Protein AF-A0A662YK74-F1 (afdb_monomer_lite)

Sequence (312 aa):
MMQRRPTTRLRNLDAFRSTRLVMWRRRYFEGIIRWETALRMLFVDFPKLLFKRFESTRTIVSFFFVYVMLQALAILWGFLFNVGAVLGENMSTIITMPFPQALCVLLVYGSVMGIVLSFGRATWILTWQSLQNFPLIRRMIAVECRPQAVILTVAMPMLVILPSLIVVPSHCSDAILEESSSLVKVMCEESYLKLLTDKHPVFQRALRLSTAIAICQFIQLCLEILPRWRSALAGLSTTSTFLLGGWLLGLNFVGGVWTVEWVARHFGLKITPLSDLTNYQWEIFGMTLLMVWILWFLTVTCHTFANVSECD

Foldseek 3Di:
DDDPDPPPVVVVVVVVVVVVLVVVLVVLVVVLLVVLVVCCCVLPVVVVVVCVVDVVVLVVVLVVLLVLLVLLLVLLVVLLVVQVVLCVVLVVVLVPDDPVLSVLQVVLSVVVNVLSVLQSVLSVQLSVQVSVPRPPLVVVCVVVVANLVNLCSNLVSLLVVLVLLQPLQVCLPPVNLVVDDPSSVSNCPSHCSVCSYPVPVVSSVSNLSSSVSSLSSSVSSLSSSDDRVCLLCVPDDPVVCCVLSVLVVVLVVLVVVLVVVVVCVVVVHDDDPCVPDDPSRSSNSVSVSSSSVSVSSSSSSVSSRVSSNGDD

Structure (mmCIF, N/CA/C/O backbone):
data_AF-A0A662YK74-F1
#
_entry.id   AF-A0A662YK74-F1
#
loop_
_atom_site.group_PDB
_atom_site.id
_atom_site.type_symbol
_atom_site.label_atom_id
_atom_site.label_alt_id
_atom_site.label_comp_id
_atom_site.label_asym_id
_atom_site.label_entity_id
_atom_site.label_seq_id
_atom_site.pdbx_PDB_ins_code
_atom_site.Cartn_x
_atom_site.Cartn_y
_atom_site.Cartn_z
_atom_site.occupancy
_atom_site.B_iso_or_equiv
_atom_site.auth_seq_id
_atom_site.auth_comp_id
_atom_site.auth_asym_id
_atom_site.auth_atom_id
_atom_site.pdbx_PDB_model_num
ATOM 1 N N . MET A 1 1 ? -53.079 36.118 16.191 1.00 39.75 1 MET A N 1
ATOM 2 C CA . MET A 1 1 ? -52.049 35.114 15.839 1.00 39.75 1 MET A CA 1
ATOM 3 C C . MET A 1 1 ? -52.337 33.820 16.594 1.00 39.75 1 MET A C 1
ATOM 5 O O . MET A 1 1 ? -52.017 33.726 17.769 1.00 39.75 1 MET A O 1
ATOM 9 N N . MET A 1 2 ? -53.002 32.847 15.966 1.00 40.00 2 MET A N 1
ATOM 10 C CA . MET A 1 2 ? -53.189 31.516 16.559 1.00 40.00 2 MET A CA 1
ATOM 11 C C . MET A 1 2 ? -52.008 30.626 16.162 1.00 40.00 2 MET A C 1
ATOM 13 O O . MET A 1 2 ? -51.910 30.190 15.016 1.00 40.00 2 MET A O 1
ATOM 17 N N . GLN A 1 3 ? -51.110 30.357 17.111 1.00 49.44 3 GLN A N 1
ATOM 18 C CA . GLN A 1 3 ? -50.129 29.278 16.997 1.00 49.44 3 GLN A CA 1
ATOM 19 C C . GLN A 1 3 ? -50.887 27.945 16.918 1.00 49.44 3 GLN A C 1
ATOM 21 O O . GLN A 1 3 ? -51.458 27.477 17.905 1.00 49.44 3 GLN A O 1
ATOM 26 N N . ARG A 1 4 ? -50.909 27.334 15.727 1.00 49.56 4 ARG A N 1
ATOM 27 C CA . ARG A 1 4 ? -51.376 25.955 15.538 1.00 49.56 4 ARG A CA 1
ATOM 28 C C . ARG A 1 4 ? -50.536 25.036 16.426 1.00 49.56 4 ARG A C 1
ATOM 30 O O . ARG A 1 4 ? -49.357 24.823 16.156 1.00 49.56 4 ARG A O 1
ATOM 37 N N . ARG A 1 5 ? -51.146 24.488 17.481 1.00 55.00 5 ARG A N 1
ATOM 38 C CA . ARG A 1 5 ? -50.546 23.410 18.278 1.00 55.00 5 ARG A CA 1
ATOM 39 C C . ARG A 1 5 ? -50.285 22.216 17.350 1.00 55.00 5 ARG A C 1
ATOM 41 O O . ARG A 1 5 ? -51.225 21.788 16.675 1.00 55.00 5 ARG A O 1
ATOM 48 N N . PRO A 1 6 ? -49.059 21.666 17.299 1.00 53.44 6 PRO A N 1
ATOM 49 C CA . PRO A 1 6 ? -48.806 20.452 16.539 1.00 53.44 6 PRO A CA 1
ATOM 50 C C . PRO A 1 6 ? -49.679 19.335 17.114 1.00 53.44 6 PRO A C 1
ATOM 52 O O . PRO A 1 6 ? -49.689 19.085 18.321 1.00 53.44 6 PRO A O 1
ATOM 55 N N . THR A 1 7 ? -50.466 18.705 16.246 1.00 55.69 7 THR A N 1
ATOM 56 C CA . THR A 1 7 ? -51.371 17.616 16.609 1.00 55.69 7 THR A CA 1
ATOM 57 C C . THR A 1 7 ? -50.569 16.475 17.238 1.00 55.69 7 THR A C 1
ATOM 59 O O . THR A 1 7 ? -49.523 16.069 16.733 1.00 55.69 7 THR A O 1
ATOM 62 N N . THR A 1 8 ? -51.059 15.934 18.353 1.00 58.16 8 THR A N 1
ATOM 63 C CA . THR A 1 8 ? -50.460 14.844 19.155 1.00 58.16 8 THR A CA 1
ATOM 64 C C . THR A 1 8 ? -49.997 13.640 18.323 1.00 58.16 8 THR A C 1
ATOM 66 O O . THR A 1 8 ? -49.044 12.957 18.691 1.00 58.16 8 THR A O 1
ATOM 69 N N . ARG A 1 9 ? -50.614 13.418 17.156 1.00 57.44 9 ARG A N 1
ATOM 70 C CA . ARG A 1 9 ? -50.226 12.399 16.171 1.00 57.44 9 ARG A CA 1
ATOM 71 C C . ARG A 1 9 ? -48.839 12.623 15.555 1.00 57.44 9 ARG A C 1
ATOM 73 O O . ARG A 1 9 ? -48.085 11.663 15.442 1.00 57.44 9 ARG A O 1
ATOM 80 N N . LEU A 1 10 ? -48.490 13.862 15.195 1.00 57.94 10 LEU A N 1
ATOM 81 C CA . LEU A 1 10 ? -47.165 14.207 14.657 1.00 57.94 10 LEU A CA 1
ATOM 82 C C . LEU A 1 10 ? -46.079 13.993 15.718 1.00 57.94 10 LEU A C 1
ATOM 84 O O . LEU A 1 10 ? -45.073 13.343 15.455 1.00 57.94 10 LEU A O 1
ATOM 88 N N . ARG A 1 11 ? -46.351 14.411 16.960 1.00 58.12 11 ARG A N 1
ATOM 89 C CA . ARG A 1 11 ? -45.427 14.247 18.092 1.00 58.12 11 ARG A CA 1
ATOM 90 C C . ARG A 1 11 ? -45.154 12.774 18.434 1.00 58.12 11 ARG A C 1
ATOM 92 O O . ARG A 1 11 ? -44.021 12.420 18.745 1.00 58.12 11 ARG A O 1
ATOM 99 N N . ASN A 1 12 ? -46.165 11.908 18.328 1.00 60.56 12 ASN A N 1
ATOM 100 C CA . ASN A 1 12 ? -46.009 10.466 18.544 1.00 60.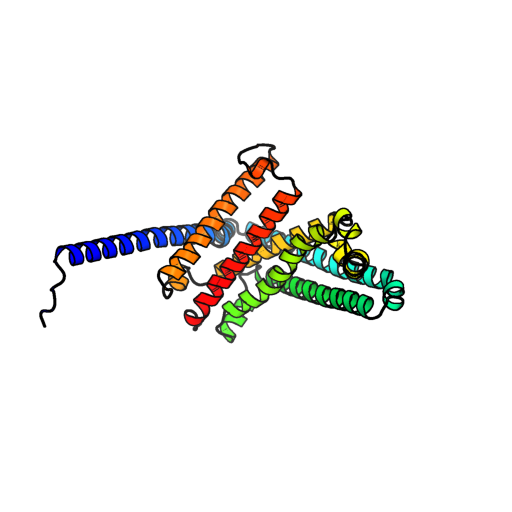56 12 ASN A CA 1
ATOM 101 C C . ASN A 1 12 ? -45.255 9.774 17.400 1.00 60.56 12 ASN A C 1
ATOM 103 O O . ASN A 1 12 ? -44.487 8.852 17.661 1.00 60.56 12 ASN A O 1
ATOM 107 N N . LEU A 1 13 ? -45.435 10.219 16.152 1.00 60.50 13 LEU A N 1
ATOM 108 C CA . LEU A 1 13 ? -44.673 9.717 15.003 1.00 60.50 13 LEU A CA 1
ATOM 109 C C . LEU A 1 13 ? -43.194 10.103 15.093 1.00 60.50 13 LEU A C 1
ATOM 111 O O . LEU A 1 13 ? -42.339 9.256 14.840 1.00 60.50 13 LEU A O 1
ATOM 115 N N . ASP A 1 14 ? -42.888 11.330 15.515 1.00 62.41 14 ASP A N 1
ATOM 116 C CA . ASP A 1 14 ? -41.509 11.780 15.727 1.00 62.41 14 ASP A CA 1
ATOM 117 C C . ASP A 1 14 ? -40.845 11.048 16.902 1.00 62.41 14 ASP A C 1
ATOM 119 O O . ASP A 1 14 ? -39.689 10.635 16.794 1.00 62.41 14 ASP A O 1
ATOM 123 N N . ALA A 1 15 ? -41.588 10.791 17.985 1.00 61.25 15 ALA A N 1
ATOM 124 C CA . ALA A 1 15 ? -41.121 9.986 19.114 1.00 61.25 15 ALA A CA 1
ATOM 125 C C . ALA A 1 15 ? -40.886 8.510 18.739 1.00 61.25 15 ALA A C 1
ATOM 127 O O . ALA A 1 15 ? -39.901 7.913 19.171 1.00 61.25 15 ALA A O 1
ATOM 128 N N . PHE A 1 16 ? -41.744 7.919 17.899 1.00 61.44 16 PHE A N 1
ATOM 129 C CA . PHE A 1 16 ? -41.550 6.562 17.368 1.00 61.44 16 PHE A CA 1
ATOM 130 C C . PHE A 1 16 ? -40.376 6.484 16.388 1.00 61.44 16 PHE A C 1
ATOM 132 O O . PHE A 1 16 ? -39.614 5.512 16.383 1.00 61.44 16 PHE A O 1
ATOM 139 N N . ARG A 1 17 ? -40.223 7.502 15.535 1.00 59.81 17 ARG A N 1
ATOM 140 C CA . ARG A 1 17 ? -39.122 7.597 14.574 1.00 59.81 17 ARG A CA 1
ATOM 141 C C . ARG A 1 17 ? -37.794 7.764 15.310 1.00 59.81 17 ARG A C 1
ATOM 143 O O . ARG A 1 17 ? -36.837 7.079 14.957 1.00 59.81 17 ARG A O 1
ATOM 150 N N . SER A 1 18 ? -37.751 8.575 16.369 1.00 61.78 18 SER A N 1
ATOM 151 C CA . SER A 1 18 ? -36.561 8.740 17.206 1.00 61.78 18 SER A CA 1
ATOM 152 C C . SER A 1 18 ? -36.210 7.459 17.971 1.00 61.78 18 SER A C 1
ATOM 154 O O . SER A 1 18 ? -35.051 7.050 17.943 1.00 61.78 18 SER A O 1
ATOM 156 N N . THR A 1 19 ? -37.181 6.733 18.543 1.00 69.06 19 THR A N 1
ATOM 157 C CA . THR A 1 19 ? -36.907 5.431 19.192 1.00 69.06 19 THR A CA 1
ATOM 158 C C . THR A 1 19 ? -36.449 4.360 18.203 1.00 69.06 19 THR A C 1
ATOM 160 O O . THR A 1 19 ? -35.503 3.625 18.499 1.00 69.06 19 THR A O 1
ATOM 163 N N . ARG A 1 20 ? -37.054 4.272 17.008 1.00 66.12 20 ARG A N 1
ATOM 164 C CA . ARG A 1 20 ? -36.584 3.354 15.954 1.00 66.12 20 ARG A CA 1
ATOM 165 C C . ARG A 1 20 ? -35.173 3.692 15.489 1.00 66.12 20 ARG A C 1
ATOM 167 O O . ARG A 1 20 ? -34.372 2.772 15.351 1.00 66.12 20 ARG A O 1
ATOM 174 N N . LEU A 1 21 ? -34.860 4.973 15.288 1.00 66.56 21 LEU A N 1
ATOM 175 C CA . LEU A 1 21 ? -33.519 5.431 14.911 1.00 66.56 21 LEU A CA 1
ATOM 176 C C . LEU A 1 21 ? -32.483 5.093 15.986 1.00 66.56 21 LEU A C 1
ATOM 178 O O . LEU A 1 21 ? -31.408 4.597 15.658 1.00 66.56 21 LEU A O 1
ATOM 182 N N . VAL A 1 22 ? -32.813 5.291 17.263 1.00 70.31 22 VAL A N 1
ATOM 183 C CA . VAL A 1 22 ? -31.929 4.951 18.389 1.00 70.31 22 VAL A CA 1
ATOM 184 C C . VAL A 1 22 ? -31.683 3.441 18.468 1.00 70.31 22 VAL A C 1
ATOM 186 O O . VAL A 1 22 ? -30.535 3.017 18.608 1.00 70.31 22 VAL A O 1
ATOM 189 N N . MET A 1 23 ? -32.722 2.613 18.311 1.00 70.81 23 MET A N 1
ATOM 190 C CA . MET A 1 23 ? -32.572 1.151 18.287 1.00 70.81 23 MET A CA 1
ATOM 191 C C . MET A 1 23 ? -31.763 0.658 17.082 1.00 70.81 23 MET A C 1
ATOM 193 O O . MET A 1 23 ? -30.907 -0.213 17.237 1.00 70.81 23 MET A O 1
ATOM 197 N N . TRP A 1 24 ? -32.001 1.217 15.892 1.00 69.62 24 TRP A N 1
ATOM 198 C CA . TRP A 1 24 ? -31.238 0.882 14.687 1.00 69.62 24 TRP A CA 1
ATOM 199 C C . TRP A 1 24 ? -29.772 1.276 14.815 1.00 69.62 24 TRP A C 1
ATOM 201 O O . TRP A 1 24 ? -28.896 0.458 14.544 1.00 69.62 24 TRP A O 1
ATOM 211 N N . ARG A 1 25 ? -29.506 2.493 15.304 1.00 68.94 25 ARG A N 1
ATOM 212 C CA . ARG A 1 25 ? -28.152 2.964 15.606 1.00 68.94 25 ARG A CA 1
ATOM 213 C C . ARG A 1 25 ? -27.454 2.002 16.562 1.00 68.94 25 ARG A C 1
ATOM 215 O O . ARG A 1 25 ? -26.324 1.611 16.300 1.00 68.94 25 ARG A O 1
ATOM 222 N N . ARG A 1 26 ? -28.135 1.563 17.623 1.00 73.06 26 ARG A N 1
ATOM 223 C CA . ARG A 1 26 ? -27.575 0.611 18.588 1.00 73.06 26 ARG A CA 1
ATOM 224 C C . ARG A 1 26 ? -27.219 -0.736 17.952 1.00 73.06 26 ARG A C 1
ATOM 226 O O . ARG A 1 26 ? -26.091 -1.181 18.120 1.00 73.06 26 ARG A O 1
ATOM 233 N N . ARG A 1 27 ? -28.127 -1.352 17.183 1.00 74.94 27 ARG A N 1
ATOM 234 C CA . ARG A 1 27 ? -27.859 -2.638 16.499 1.00 74.94 27 ARG A CA 1
ATOM 235 C C . ARG A 1 27 ? -26.711 -2.536 15.497 1.00 74.94 27 ARG A C 1
ATOM 237 O O . ARG A 1 27 ? -25.882 -3.435 15.412 1.00 74.94 27 ARG A O 1
ATOM 244 N N . TYR A 1 28 ? -26.663 -1.435 14.756 1.00 71.56 28 TYR A N 1
ATOM 245 C CA . TYR A 1 28 ? -25.611 -1.170 13.784 1.00 71.56 28 TYR A CA 1
ATOM 246 C C . TYR A 1 28 ? -24.236 -1.029 14.449 1.00 71.56 28 TYR A C 1
ATOM 248 O O . TYR A 1 28 ? -23.278 -1.688 14.049 1.00 71.56 28 TYR A O 1
ATOM 256 N N . PHE A 1 29 ? -24.158 -0.242 15.525 1.00 72.50 29 PHE A N 1
ATOM 257 C CA . PHE A 1 29 ? -22.948 -0.124 16.337 1.00 72.50 29 PHE A CA 1
ATOM 258 C C . PHE A 1 29 ? -22.543 -1.454 16.981 1.00 72.50 29 PHE A C 1
ATOM 260 O O . PHE A 1 29 ? -21.361 -1.779 16.998 1.00 72.50 29 PHE A O 1
ATOM 267 N N . GLU A 1 30 ? -23.493 -2.246 17.481 1.00 74.75 30 GLU A N 1
ATOM 268 C CA . GLU A 1 30 ? -23.209 -3.583 18.019 1.00 74.75 30 GLU A CA 1
ATOM 269 C C . GLU A 1 30 ? -22.608 -4.512 16.952 1.00 74.75 30 GLU A C 1
ATOM 271 O O . GLU A 1 30 ? -21.677 -5.256 17.255 1.00 74.75 30 GLU A O 1
ATOM 276 N N . GLY A 1 31 ? -23.074 -4.434 15.701 1.00 75.69 31 GLY A N 1
ATOM 277 C CA . GLY A 1 31 ? -22.485 -5.158 14.570 1.00 75.69 31 GLY A CA 1
ATOM 278 C C . GLY A 1 31 ? -21.035 -4.750 14.296 1.00 75.69 31 GLY A C 1
ATOM 279 O O . GLY A 1 31 ? -20.158 -5.610 14.224 1.00 75.69 31 GLY A O 1
ATOM 280 N N . ILE A 1 32 ? -20.766 -3.442 14.229 1.00 74.69 32 ILE A N 1
ATOM 281 C CA . ILE A 1 32 ? -19.412 -2.894 14.030 1.00 74.69 32 ILE A CA 1
ATOM 282 C C . ILE A 1 32 ? -18.471 -3.313 15.166 1.00 74.69 32 ILE A C 1
ATOM 284 O O . ILE A 1 32 ? -17.345 -3.722 14.906 1.00 74.69 32 ILE A O 1
ATOM 288 N N . ILE A 1 33 ? -18.933 -3.268 16.419 1.00 75.81 33 ILE A N 1
ATOM 289 C CA . ILE A 1 33 ? -18.131 -3.652 17.591 1.00 75.81 33 ILE A CA 1
ATOM 290 C C . ILE A 1 33 ? -17.824 -5.155 17.585 1.00 75.81 33 ILE A C 1
ATOM 292 O O . ILE A 1 33 ? -16.701 -5.561 17.890 1.00 75.81 33 ILE A O 1
ATOM 296 N N . ARG A 1 34 ? -18.794 -6.006 17.225 1.00 78.62 34 ARG A N 1
ATOM 297 C CA . ARG A 1 34 ? -18.550 -7.451 17.075 1.00 78.62 34 ARG A CA 1
ATOM 298 C C . ARG A 1 34 ? -17.523 -7.726 15.985 1.00 78.62 34 ARG A C 1
ATOM 300 O O . ARG A 1 34 ? -16.663 -8.581 16.169 1.00 78.62 34 ARG A O 1
ATOM 307 N N . TRP A 1 35 ? -17.589 -6.977 14.890 1.00 74.44 35 TRP A N 1
ATOM 308 C CA . TRP A 1 35 ? -16.636 -7.103 13.798 1.00 74.44 35 TRP A CA 1
ATOM 309 C C . TRP A 1 35 ? -15.231 -6.636 14.183 1.00 74.44 35 TRP A C 1
ATOM 311 O O . TRP A 1 35 ? -14.258 -7.340 13.930 1.00 74.44 35 TRP A O 1
ATOM 321 N N . GLU A 1 36 ? -15.122 -5.503 14.880 1.00 75.56 36 GLU A N 1
ATOM 322 C CA . GLU A 1 36 ? -13.866 -5.050 15.479 1.00 75.56 36 GLU A CA 1
ATOM 323 C C . GLU A 1 36 ? -13.256 -6.137 16.365 1.00 75.56 36 GLU A C 1
ATOM 325 O O . GLU A 1 36 ? -12.062 -6.418 16.294 1.00 75.56 36 GLU A O 1
ATOM 330 N N . THR A 1 37 ? -14.093 -6.768 17.189 1.00 76.12 37 THR A N 1
ATOM 331 C CA . THR A 1 37 ? -13.672 -7.836 18.096 1.00 76.12 37 THR A CA 1
ATOM 332 C C . THR A 1 37 ? -13.177 -9.049 17.313 1.00 76.12 37 THR A C 1
ATOM 334 O O . THR A 1 37 ? -12.149 -9.607 17.671 1.00 76.12 37 THR A O 1
ATOM 337 N N . ALA A 1 38 ? -13.850 -9.430 16.223 1.00 78.12 38 ALA A N 1
ATOM 338 C CA . ALA A 1 38 ? -13.405 -10.515 15.351 1.00 78.12 38 ALA A CA 1
ATOM 339 C C . ALA A 1 38 ? -12.051 -10.204 14.688 1.00 78.12 38 ALA A C 1
ATOM 341 O O . ALA A 1 38 ? -11.157 -11.048 14.701 1.00 78.12 38 ALA A O 1
ATOM 342 N N . LEU A 1 39 ? -11.866 -8.981 14.178 1.00 72.56 39 LEU A N 1
ATOM 343 C CA . LEU A 1 39 ? -10.602 -8.543 13.580 1.00 72.56 39 LEU A CA 1
ATOM 344 C C . LEU A 1 39 ? -9.469 -8.481 14.610 1.00 72.56 39 LEU A C 1
ATOM 346 O O . LEU A 1 39 ? -8.393 -9.014 14.359 1.00 72.56 39 LEU A O 1
ATOM 350 N N . ARG A 1 40 ? -9.702 -7.888 15.787 1.00 71.88 40 ARG A N 1
ATOM 351 C CA . ARG A 1 40 ? -8.713 -7.864 16.878 1.00 71.88 40 ARG A CA 1
ATOM 352 C C . ARG A 1 40 ? -8.405 -9.278 17.372 1.00 71.88 40 ARG A C 1
ATOM 354 O O . ARG A 1 40 ? -7.241 -9.593 17.588 1.00 71.88 40 ARG A O 1
ATOM 361 N N . MET A 1 41 ? -9.400 -10.160 17.454 1.00 73.94 41 MET A N 1
ATOM 362 C CA . MET A 1 41 ? -9.152 -11.559 17.790 1.00 73.94 41 MET A CA 1
ATOM 363 C C . MET A 1 41 ? -8.281 -12.251 16.745 1.00 73.94 41 MET A C 1
ATOM 365 O O . MET A 1 41 ? -7.335 -12.926 17.124 1.00 73.94 41 MET A O 1
ATOM 369 N N . LEU A 1 42 ? -8.536 -12.059 15.451 1.00 70.12 42 LEU A N 1
ATOM 370 C CA . LEU A 1 42 ? -7.774 -12.720 14.390 1.00 70.12 42 LEU A CA 1
ATOM 371 C C . LEU A 1 42 ? -6.348 -12.164 14.246 1.00 70.12 42 LEU A C 1
ATOM 373 O O . LEU A 1 42 ? -5.396 -12.934 14.149 1.00 70.12 42 LEU A O 1
ATOM 377 N N . PHE A 1 43 ? -6.195 -10.839 14.260 1.00 64.88 43 PHE A N 1
ATOM 378 C CA . PHE A 1 43 ? -4.919 -10.173 13.981 1.00 64.88 43 PHE A CA 1
ATOM 379 C C . PHE A 1 43 ? -4.068 -9.887 15.223 1.00 64.88 43 PHE A C 1
ATOM 381 O O . PHE A 1 43 ? -2.856 -9.741 15.097 1.00 64.88 43 PHE A O 1
ATOM 388 N N . VAL A 1 44 ? -4.665 -9.789 16.415 1.00 65.62 44 VAL A N 1
ATOM 389 C CA . VAL A 1 44 ? -3.965 -9.348 17.636 1.00 65.62 44 VAL A CA 1
ATOM 390 C C . VAL A 1 44 ? -3.978 -10.426 18.717 1.00 65.62 44 VAL A C 1
ATOM 392 O O . VAL A 1 44 ? -2.916 -10.781 19.232 1.00 65.62 44 VAL A O 1
ATOM 395 N N . ASP A 1 45 ? -5.144 -10.966 19.072 1.00 66.56 45 ASP A N 1
ATOM 396 C CA . ASP A 1 45 ? -5.249 -11.863 20.230 1.00 66.56 45 ASP A CA 1
ATOM 397 C C . ASP A 1 45 ? -4.918 -13.321 19.895 1.00 66.56 45 ASP A C 1
ATOM 399 O O . ASP A 1 45 ? -4.274 -13.991 20.700 1.00 66.56 45 ASP A O 1
ATOM 403 N N . PHE A 1 46 ? -5.270 -13.814 18.706 1.00 66.81 46 PHE A N 1
ATOM 404 C CA . PHE A 1 46 ? -4.945 -15.169 18.258 1.00 66.81 46 PHE A CA 1
ATOM 405 C C . PHE A 1 46 ? -3.428 -15.407 18.195 1.00 66.81 46 PHE A C 1
ATOM 407 O O . PHE A 1 46 ? -2.978 -16.385 18.798 1.00 66.81 46 PHE A O 1
ATOM 414 N N . PRO A 1 47 ? -2.605 -14.506 17.612 1.00 63.38 47 PRO A N 1
ATOM 415 C CA . PRO A 1 47 ? -1.151 -14.619 17.704 1.00 63.38 47 PRO A CA 1
ATOM 416 C C . PRO A 1 47 ? -0.654 -14.668 19.155 1.00 63.38 47 PRO A C 1
ATOM 418 O O . PRO A 1 47 ? 0.128 -15.547 19.511 1.00 63.38 47 PRO A O 1
ATOM 421 N N . LYS A 1 48 ? -1.162 -13.791 20.036 1.00 65.19 48 LYS A N 1
ATOM 422 C CA . LYS A 1 48 ? -0.782 -13.769 21.463 1.00 65.19 48 LYS A CA 1
ATOM 423 C C . LYS A 1 48 ? -1.132 -15.074 22.182 1.00 65.19 48 LYS A C 1
ATOM 425 O O . LYS A 1 48 ? -0.350 -15.550 23.004 1.00 65.19 48 LYS A O 1
ATOM 430 N N . LEU A 1 49 ? -2.293 -15.652 21.885 1.00 62.78 49 LEU A N 1
ATOM 431 C CA . LEU A 1 49 ? -2.784 -16.879 22.510 1.00 62.78 49 LEU A CA 1
ATOM 432 C C . LEU A 1 49 ? -2.000 -18.106 22.021 1.00 62.78 49 LEU A C 1
ATOM 434 O O . LEU A 1 49 ? -1.665 -18.979 22.824 1.00 62.78 49 LEU A O 1
ATOM 438 N N . LEU A 1 50 ? -1.625 -18.120 20.738 1.00 64.19 50 LEU A N 1
ATOM 439 C CA . LEU A 1 50 ? -0.730 -19.114 20.148 1.00 64.19 50 LEU A CA 1
ATOM 440 C C . LEU A 1 50 ? 0.665 -19.062 20.800 1.00 64.19 50 LEU A C 1
ATOM 442 O O . LEU A 1 50 ? 1.189 -20.092 21.221 1.00 64.19 50 LEU A O 1
ATOM 446 N N . PHE A 1 51 ? 1.224 -17.857 20.972 1.00 65.81 51 PHE A N 1
ATOM 447 C CA . PHE A 1 51 ? 2.528 -17.645 21.616 1.00 65.81 51 PHE A CA 1
ATOM 448 C C . PHE A 1 51 ? 2.535 -17.985 23.105 1.00 65.81 51 PHE A C 1
ATOM 450 O O . PHE A 1 51 ? 3.559 -18.420 23.623 1.00 65.81 51 PHE A O 1
ATOM 457 N N . LYS A 1 52 ? 1.402 -17.814 23.797 1.00 65.56 52 LYS A N 1
ATOM 458 C CA . LYS A 1 52 ? 1.261 -18.201 25.206 1.00 65.56 52 LYS A CA 1
ATOM 459 C C . LYS A 1 52 ? 1.203 -19.720 25.387 1.00 65.56 52 LYS A C 1
ATOM 461 O O . LYS A 1 52 ? 1.627 -20.220 26.422 1.00 65.56 52 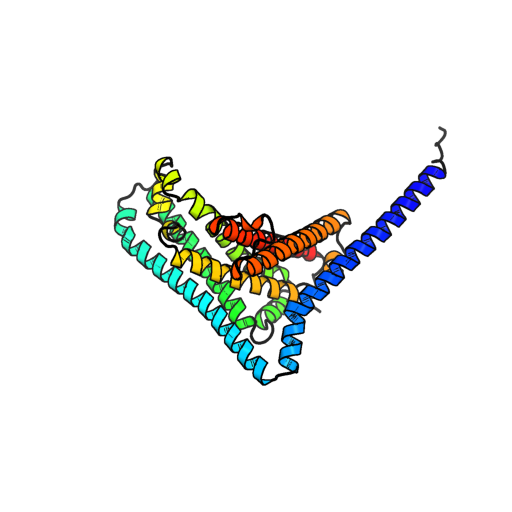LYS A O 1
ATOM 466 N N . ARG A 1 53 ? 0.647 -20.449 24.413 1.00 67.56 53 ARG A N 1
ATOM 467 C CA . ARG A 1 53 ? 0.460 -21.906 24.501 1.00 67.56 53 ARG A CA 1
ATOM 468 C C . ARG A 1 53 ? 1.677 -22.699 24.031 1.00 67.56 53 ARG A C 1
ATOM 470 O O . ARG A 1 53 ? 1.889 -23.804 24.516 1.00 67.56 53 ARG A O 1
ATOM 477 N N . PHE A 1 54 ? 2.475 -22.130 23.132 1.00 66.31 54 PHE A N 1
ATOM 478 C CA . PHE A 1 54 ? 3.699 -22.743 22.633 1.00 66.31 54 PHE A CA 1
ATOM 479 C C . PHE A 1 54 ? 4.838 -21.719 22.637 1.00 66.31 54 PHE A C 1
ATOM 481 O O . PHE A 1 54 ? 5.007 -20.934 21.703 1.00 66.31 54 PHE A O 1
ATOM 488 N N . GLU A 1 55 ? 5.643 -21.739 23.697 1.00 61.69 55 GLU A N 1
ATOM 489 C CA . GLU A 1 55 ? 6.719 -20.765 23.926 1.00 61.69 55 GLU A CA 1
ATOM 490 C C . GLU A 1 55 ? 7.784 -20.794 22.808 1.00 61.69 55 GLU A C 1
ATOM 492 O O . GLU A 1 55 ? 8.284 -19.754 22.384 1.00 61.69 55 GLU A O 1
ATOM 497 N N . SER A 1 56 ? 8.032 -21.974 22.225 1.00 63.69 56 SER A N 1
ATOM 498 C CA . SER A 1 56 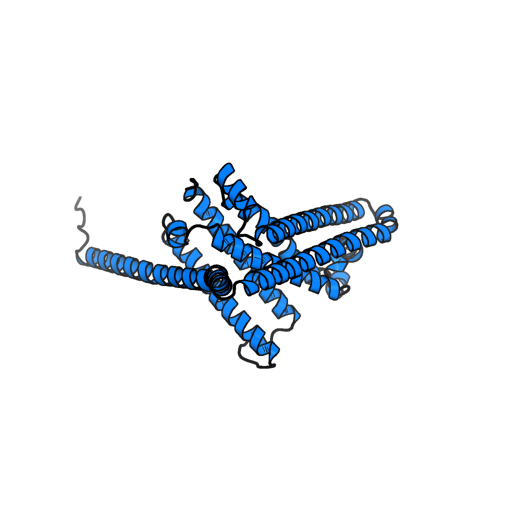? 8.923 -22.155 21.067 1.00 63.69 56 SER A CA 1
ATOM 499 C C . SER A 1 56 ? 8.348 -21.570 19.759 1.00 63.69 56 SER A C 1
ATOM 501 O O . SER A 1 56 ? 9.087 -21.077 18.903 1.00 63.69 56 SER A O 1
ATOM 503 N N . THR A 1 57 ? 7.018 -21.524 19.617 1.00 65.56 57 THR A N 1
ATOM 504 C CA . THR A 1 57 ? 6.339 -20.972 18.430 1.00 65.56 57 THR A CA 1
ATOM 505 C C . THR A 1 57 ? 6.508 -19.460 18.326 1.00 65.56 57 THR A C 1
ATOM 507 O O . THR A 1 57 ? 6.537 -18.933 17.216 1.00 65.56 57 THR A O 1
ATOM 510 N N . ARG A 1 58 ? 6.700 -18.757 19.452 1.00 64.06 58 ARG A N 1
ATOM 511 C CA . ARG A 1 58 ? 7.008 -17.320 19.450 1.00 64.06 58 ARG A CA 1
ATOM 512 C C . ARG A 1 58 ? 8.269 -17.029 18.647 1.00 64.06 58 ARG A C 1
ATOM 514 O O . ARG A 1 58 ? 8.264 -16.136 17.808 1.00 64.06 58 ARG A O 1
ATOM 521 N N . THR A 1 59 ? 9.324 -17.801 18.877 1.00 67.00 59 THR A N 1
ATOM 522 C CA . THR A 1 59 ? 10.606 -17.640 18.191 1.00 67.00 59 THR A CA 1
ATOM 523 C C . THR A 1 59 ? 10.469 -17.965 16.705 1.00 67.00 59 THR A C 1
ATOM 525 O O . THR A 1 59 ? 10.876 -17.165 15.870 1.00 67.00 59 THR A O 1
ATOM 528 N N . ILE A 1 60 ? 9.806 -19.073 16.361 1.00 69.44 60 ILE A N 1
ATOM 529 C CA . ILE A 1 60 ? 9.619 -19.509 14.966 1.00 69.44 60 ILE A CA 1
ATOM 530 C C . ILE A 1 60 ? 8.792 -18.501 14.159 1.00 69.44 60 ILE A C 1
ATOM 532 O O . ILE A 1 60 ? 9.198 -18.108 13.069 1.00 69.44 60 ILE A O 1
ATOM 536 N N . VAL A 1 61 ? 7.652 -18.048 14.686 1.00 67.75 61 VAL A N 1
ATOM 537 C CA . VAL A 1 61 ? 6.777 -17.093 13.986 1.00 67.75 61 VAL A CA 1
ATOM 538 C C . VAL A 1 61 ? 7.430 -15.718 13.884 1.00 67.75 61 VAL A C 1
ATOM 540 O O . VAL A 1 61 ? 7.314 -15.067 12.854 1.00 67.75 61 VAL A O 1
ATOM 543 N N . SER A 1 62 ? 8.162 -15.301 14.916 1.00 66.38 62 SER A N 1
ATOM 544 C CA . SER A 1 62 ? 8.956 -14.072 14.911 1.00 66.38 62 SER A CA 1
ATOM 545 C C . SER A 1 62 ? 10.062 -14.106 13.845 1.00 66.38 62 SER A C 1
ATOM 547 O O . SER A 1 62 ? 10.192 -13.173 13.053 1.00 66.38 62 SER A O 1
ATOM 549 N N . PHE A 1 63 ? 10.802 -15.215 13.738 1.00 69.56 63 PHE A N 1
ATOM 550 C CA . PHE A 1 63 ? 11.802 -15.398 12.683 1.00 69.56 63 PHE A CA 1
ATOM 551 C C . PHE A 1 63 ? 11.176 -15.472 11.291 1.00 69.56 63 PHE A C 1
ATOM 553 O O . PHE A 1 63 ? 11.680 -14.832 10.372 1.00 69.56 63 PHE A O 1
ATOM 560 N N . PHE A 1 64 ? 10.068 -16.200 11.134 1.00 72.50 64 PHE A N 1
ATOM 561 C CA . PHE A 1 64 ? 9.336 -16.267 9.870 1.00 72.50 64 PHE A CA 1
ATOM 562 C C . PHE A 1 64 ? 8.831 -14.885 9.440 1.00 72.50 64 PHE A C 1
ATOM 564 O O . PHE A 1 64 ? 8.975 -14.495 8.285 1.00 72.50 64 PHE A O 1
ATOM 571 N N . PHE A 1 65 ? 8.302 -14.110 10.384 1.00 70.81 65 PHE A N 1
ATOM 572 C CA . PHE A 1 65 ? 7.875 -12.740 10.154 1.00 70.81 65 PHE A CA 1
ATOM 573 C C . PHE A 1 65 ? 9.027 -11.852 9.671 1.00 70.81 65 PHE A C 1
ATOM 575 O O . PHE A 1 65 ? 8.916 -11.201 8.630 1.00 70.81 65 PHE A O 1
ATOM 582 N N . VAL A 1 66 ? 10.141 -11.838 10.412 1.00 71.25 66 VAL A N 1
ATOM 583 C CA . VAL A 1 66 ? 11.327 -11.050 10.047 1.00 71.25 66 VAL A CA 1
ATOM 584 C C . VAL A 1 66 ? 11.843 -11.476 8.684 1.00 71.25 66 VAL A C 1
ATOM 586 O O . VAL A 1 66 ? 12.183 -10.622 7.874 1.00 71.25 66 VAL A O 1
ATOM 589 N N . TYR A 1 67 ? 11.847 -12.775 8.404 1.00 77.00 67 TYR A N 1
ATOM 590 C CA . TYR A 1 67 ? 12.245 -13.313 7.115 1.00 77.00 67 TYR A CA 1
ATOM 591 C C . TYR A 1 67 ? 11.376 -12.773 5.972 1.00 77.00 67 TYR A C 1
ATOM 593 O O . TYR A 1 67 ? 11.917 -12.222 5.015 1.00 77.00 67 TYR A O 1
ATOM 601 N N . VAL A 1 68 ? 10.045 -12.848 6.083 1.00 76.25 68 VAL A N 1
ATOM 602 C CA . VAL A 1 68 ? 9.116 -12.338 5.055 1.00 76.25 68 VAL A CA 1
ATOM 603 C C . VAL A 1 68 ? 9.288 -10.830 4.843 1.00 76.25 68 VAL A C 1
ATOM 605 O O . VAL A 1 68 ? 9.311 -10.347 3.711 1.00 76.25 68 VAL A O 1
ATOM 608 N N . MET A 1 69 ? 9.465 -10.072 5.921 1.00 75.44 69 MET A N 1
ATOM 609 C CA . MET A 1 69 ? 9.652 -8.627 5.836 1.00 75.44 69 MET A CA 1
ATOM 610 C C . MET A 1 69 ? 11.033 -8.228 5.290 1.00 75.44 69 MET A C 1
ATOM 612 O O . MET A 1 69 ? 11.145 -7.269 4.525 1.00 75.44 69 MET A O 1
ATOM 616 N N . LEU A 1 70 ? 12.088 -8.978 5.621 1.00 79.31 70 LEU A N 1
ATOM 617 C CA . LEU A 1 70 ? 13.408 -8.820 5.010 1.00 79.31 70 LEU A CA 1
ATOM 618 C C . LEU A 1 70 ? 13.391 -9.205 3.530 1.00 79.31 70 LEU A C 1
ATOM 620 O O . LEU A 1 70 ? 14.073 -8.551 2.748 1.00 79.31 70 LEU A O 1
ATOM 624 N N . GLN A 1 71 ? 12.585 -10.187 3.116 1.00 80.44 71 GLN A N 1
ATOM 625 C CA . GLN A 1 71 ? 12.366 -10.456 1.694 1.00 80.44 71 GLN A CA 1
ATOM 626 C C . GLN A 1 71 ? 11.708 -9.263 0.993 1.00 80.44 71 GLN A C 1
ATOM 628 O O . GLN A 1 71 ? 12.172 -8.860 -0.071 1.00 80.44 71 GLN A O 1
ATOM 633 N N . ALA A 1 72 ? 10.680 -8.652 1.592 1.00 78.50 72 ALA A N 1
ATOM 634 C CA . ALA A 1 72 ? 10.054 -7.452 1.033 1.00 78.50 72 ALA A CA 1
ATOM 635 C C . ALA A 1 72 ? 11.064 -6.295 0.880 1.00 78.50 72 ALA A C 1
ATOM 637 O O . ALA A 1 72 ? 11.095 -5.629 -0.156 1.00 78.50 72 ALA A O 1
ATOM 638 N N . LEU A 1 73 ? 11.942 -6.103 1.869 1.00 80.69 73 LEU A N 1
ATOM 639 C CA . LEU A 1 73 ? 13.042 -5.134 1.811 1.00 80.69 73 LEU A CA 1
ATOM 640 C C . LEU A 1 73 ? 14.098 -5.480 0.761 1.00 80.69 73 LEU A C 1
ATOM 642 O O . LEU A 1 73 ? 14.555 -4.592 0.047 1.00 80.69 73 LEU A O 1
ATOM 646 N N . ALA A 1 74 ? 14.473 -6.750 0.639 1.00 81.25 74 ALA A N 1
ATOM 647 C CA . ALA A 1 74 ? 15.426 -7.204 -0.366 1.00 81.25 74 ALA A CA 1
ATOM 648 C C . ALA A 1 74 ? 14.882 -6.983 -1.785 1.00 81.25 74 ALA A C 1
ATOM 650 O O . ALA A 1 74 ? 15.617 -6.519 -2.653 1.00 81.25 74 ALA A O 1
ATOM 651 N N . ILE A 1 75 ? 13.584 -7.226 -2.004 1.00 81.50 75 ILE A N 1
ATOM 652 C CA . ILE A 1 75 ? 12.896 -6.916 -3.266 1.00 81.50 75 ILE A CA 1
ATOM 653 C C . ILE A 1 75 ? 12.969 -5.412 -3.560 1.00 81.50 75 ILE A C 1
ATOM 655 O O . ILE A 1 75 ? 13.281 -5.027 -4.684 1.00 81.50 75 ILE A O 1
ATOM 659 N N . LEU A 1 76 ? 12.731 -4.556 -2.563 1.00 78.94 76 LEU A N 1
ATOM 660 C CA . LEU A 1 76 ? 12.828 -3.097 -2.714 1.00 78.94 76 LEU A CA 1
ATOM 661 C C . LEU A 1 76 ? 14.251 -2.614 -2.987 1.00 78.94 76 LEU A C 1
ATOM 663 O O . LEU A 1 76 ? 14.455 -1.685 -3.765 1.00 78.94 76 LEU A O 1
ATOM 667 N N . TRP A 1 77 ? 15.245 -3.242 -2.368 1.00 81.88 77 TRP A N 1
ATOM 668 C CA . TRP A 1 77 ? 16.641 -2.913 -2.620 1.00 81.88 77 TRP A CA 1
ATOM 669 C C . TRP A 1 77 ? 17.076 -3.356 -4.018 1.00 81.88 77 TRP A C 1
ATOM 671 O O . TRP A 1 77 ? 17.704 -2.590 -4.747 1.00 81.88 77 TRP A O 1
ATOM 681 N N . GLY A 1 78 ? 16.663 -4.557 -4.434 1.00 81.62 78 GLY A N 1
ATOM 682 C CA . GLY A 1 78 ? 16.821 -5.030 -5.806 1.00 81.62 78 GLY A CA 1
ATOM 683 C C . GLY A 1 78 ? 16.110 -4.122 -6.812 1.00 81.62 78 GLY A C 1
ATOM 684 O O . GLY A 1 78 ? 16.650 -3.855 -7.883 1.00 81.62 78 GLY A O 1
ATOM 685 N N . PHE A 1 79 ? 14.942 -3.577 -6.458 1.00 78.75 79 PHE A N 1
ATOM 686 C CA . PHE A 1 79 ? 14.263 -2.548 -7.248 1.00 78.75 79 PHE A CA 1
ATOM 687 C C . PHE A 1 79 ? 15.147 -1.313 -7.414 1.00 78.75 79 PHE A C 1
ATOM 689 O O . PHE A 1 79 ? 15.397 -0.888 -8.539 1.00 78.75 79 PHE A O 1
ATOM 696 N N . LEU A 1 80 ? 15.655 -0.755 -6.313 1.00 82.44 80 LEU A N 1
ATOM 697 C CA . LEU A 1 80 ? 16.459 0.466 -6.344 1.00 82.44 80 LEU A CA 1
ATOM 698 C C . LEU A 1 80 ? 17.748 0.281 -7.158 1.00 82.44 80 LEU A C 1
ATOM 700 O O . LEU A 1 80 ? 18.116 1.158 -7.938 1.00 82.44 80 LEU A O 1
ATOM 704 N N . PHE A 1 81 ? 18.391 -0.881 -7.025 1.00 83.69 81 PHE A N 1
ATOM 705 C CA . PHE A 1 81 ? 19.570 -1.233 -7.811 1.00 83.69 81 PHE A CA 1
ATOM 706 C C . PHE A 1 81 ? 19.259 -1.293 -9.313 1.00 83.69 81 PHE A C 1
ATOM 708 O O . PHE A 1 81 ? 19.973 -0.686 -10.108 1.00 83.69 81 PHE A O 1
ATOM 715 N N . ASN A 1 82 ? 18.161 -1.951 -9.701 1.00 82.06 82 ASN A N 1
ATOM 716 C CA . ASN A 1 82 ? 17.733 -2.017 -11.101 1.00 82.06 82 ASN A CA 1
ATOM 717 C C . ASN A 1 82 ? 17.372 -0.637 -11.667 1.00 82.06 82 ASN A C 1
ATOM 719 O O . ASN A 1 82 ? 17.704 -0.349 -12.812 1.00 82.06 82 ASN A O 1
ATOM 723 N N . VAL A 1 83 ? 16.752 0.245 -10.874 1.00 80.44 83 VAL A N 1
ATOM 724 C CA . VAL A 1 83 ? 16.510 1.637 -11.292 1.00 80.44 83 VAL A CA 1
ATOM 725 C C . VAL A 1 83 ? 17.825 2.373 -11.540 1.00 80.44 83 VAL A C 1
ATOM 727 O O . VAL A 1 83 ? 17.939 3.082 -12.536 1.00 80.44 83 VAL A O 1
ATOM 730 N N . GLY A 1 84 ? 18.825 2.188 -10.673 1.00 81.75 84 GLY A N 1
ATOM 731 C CA . GLY A 1 84 ? 20.159 2.754 -10.874 1.00 81.75 84 GLY A CA 1
ATOM 732 C C . GLY A 1 84 ? 20.841 2.229 -12.141 1.00 81.75 84 GLY A C 1
ATOM 733 O O . GLY A 1 84 ? 21.420 3.011 -12.891 1.00 81.75 84 GLY A O 1
ATOM 734 N N . ALA A 1 85 ? 20.723 0.928 -12.416 1.00 83.06 85 ALA A N 1
ATOM 735 C CA . ALA A 1 85 ? 21.277 0.312 -13.619 1.00 83.06 85 ALA A CA 1
ATOM 736 C C . ALA A 1 85 ? 20.612 0.840 -14.902 1.00 83.06 85 ALA A C 1
ATOM 738 O O . ALA A 1 85 ? 21.315 1.228 -15.831 1.00 83.06 85 ALA A O 1
ATOM 739 N N . VAL A 1 86 ? 19.276 0.934 -14.925 1.00 81.69 86 VAL A N 1
ATOM 740 C CA . VAL A 1 86 ? 18.528 1.486 -16.067 1.00 81.69 86 VAL A CA 1
ATOM 741 C C . VAL A 1 86 ? 18.854 2.965 -16.284 1.00 81.69 86 VAL A C 1
ATOM 743 O O . VAL A 1 86 ? 19.012 3.392 -17.424 1.00 81.69 86 VAL A O 1
ATOM 746 N N . LEU A 1 87 ? 18.990 3.752 -15.211 1.00 82.81 87 LEU A N 1
ATOM 747 C CA . LEU A 1 87 ? 19.427 5.144 -15.324 1.00 82.81 87 LEU A CA 1
ATOM 748 C C . LEU A 1 87 ? 20.819 5.235 -15.967 1.00 82.81 87 LEU A C 1
ATOM 750 O O . LEU A 1 87 ? 21.044 6.101 -16.807 1.00 82.81 87 LEU A O 1
ATOM 754 N N . GLY A 1 88 ? 21.735 4.338 -15.590 1.00 82.94 88 GLY A N 1
ATOM 755 C CA . GLY A 1 88 ? 23.067 4.251 -16.186 1.00 82.94 88 GLY A CA 1
ATOM 756 C C . GLY A 1 88 ? 23.039 3.874 -17.669 1.00 82.94 88 GLY A C 1
ATOM 757 O O . GLY A 1 88 ? 23.739 4.499 -18.462 1.00 82.94 88 GLY A O 1
ATOM 758 N N . GLU A 1 89 ? 22.208 2.900 -18.047 1.00 82.88 89 GLU A N 1
ATOM 759 C CA . GLU A 1 89 ? 22.019 2.462 -19.438 1.00 82.88 89 GLU A CA 1
ATOM 760 C C . GLU A 1 89 ? 21.444 3.584 -20.317 1.00 82.88 89 GLU A C 1
ATOM 762 O O . GLU A 1 89 ? 21.959 3.855 -21.400 1.00 82.88 89 GLU A O 1
ATOM 767 N N . ASN A 1 90 ? 20.434 4.296 -19.812 1.00 83.62 90 ASN A N 1
ATOM 768 C CA . ASN A 1 90 ? 19.714 5.325 -20.560 1.00 83.62 90 ASN A CA 1
ATOM 769 C C . ASN A 1 90 ? 20.370 6.717 -20.482 1.00 83.62 90 ASN A C 1
ATOM 771 O O . ASN A 1 90 ? 19.855 7.672 -21.064 1.00 83.62 90 ASN A O 1
ATOM 775 N N . MET A 1 91 ? 21.496 6.874 -19.778 1.00 83.50 91 MET A N 1
ATOM 776 C CA . MET A 1 91 ? 22.107 8.187 -19.527 1.00 83.50 91 MET A CA 1
ATOM 777 C C . MET A 1 91 ? 22.503 8.910 -20.824 1.00 83.50 91 MET A C 1
ATOM 779 O O . MET A 1 91 ? 22.294 10.116 -20.953 1.00 83.50 91 MET A O 1
ATOM 783 N N . SER A 1 92 ? 23.045 8.181 -21.804 1.00 82.19 92 SER A N 1
ATOM 784 C CA . SER A 1 92 ? 23.419 8.736 -23.113 1.00 82.19 92 SER A CA 1
ATOM 785 C C . SER A 1 92 ? 22.195 9.234 -23.889 1.00 82.19 92 SER A C 1
ATOM 787 O O . SER A 1 92 ? 22.222 10.325 -24.467 1.00 82.19 92 SER A O 1
ATOM 789 N N . THR A 1 93 ? 21.099 8.480 -23.846 1.00 83.31 93 THR A N 1
ATOM 790 C CA . THR A 1 93 ? 19.824 8.847 -24.463 1.00 83.31 93 THR A CA 1
ATOM 791 C C . THR A 1 93 ? 19.215 10.072 -23.777 1.00 83.31 93 THR A C 1
ATOM 793 O O . THR A 1 93 ? 18.823 11.022 -24.445 1.00 83.31 93 THR A O 1
ATOM 796 N N . ILE A 1 94 ? 19.223 10.123 -22.441 1.00 83.69 94 ILE A N 1
ATOM 797 C CA . ILE A 1 94 ? 18.671 11.250 -21.671 1.00 83.69 94 ILE A CA 1
ATOM 798 C C . ILE A 1 94 ? 19.420 12.557 -21.968 1.00 83.69 94 ILE A C 1
ATOM 800 O O . ILE A 1 94 ? 18.789 13.602 -22.111 1.00 83.69 94 ILE A O 1
ATOM 804 N N . ILE A 1 95 ? 20.752 12.516 -22.093 1.00 85.44 95 ILE A N 1
ATOM 805 C CA . ILE A 1 95 ? 21.569 13.709 -22.386 1.00 85.44 95 ILE A CA 1
ATOM 806 C C . ILE A 1 95 ? 21.327 14.230 -23.812 1.00 85.44 95 ILE A C 1
ATOM 808 O O . ILE A 1 95 ? 21.459 15.428 -24.060 1.00 85.44 95 ILE A O 1
ATOM 812 N N . THR A 1 96 ? 20.980 13.347 -24.749 1.00 85.94 96 THR A N 1
ATOM 813 C CA . THR A 1 96 ? 20.764 13.698 -26.163 1.00 85.94 96 THR A CA 1
ATOM 814 C C . THR A 1 96 ? 19.313 14.066 -26.487 1.00 85.94 96 THR A C 1
ATOM 816 O O . THR A 1 96 ? 19.038 14.579 -27.573 1.00 85.94 96 THR A O 1
ATOM 819 N N . MET A 1 97 ? 18.384 13.865 -25.548 1.00 86.12 97 MET A N 1
ATOM 820 C CA . MET A 1 97 ? 16.976 14.225 -25.698 1.00 86.12 97 MET A CA 1
ATOM 821 C C . MET A 1 97 ? 16.719 15.740 -25.619 1.00 86.12 97 MET A C 1
ATOM 823 O O . MET A 1 97 ? 17.436 16.476 -24.937 1.00 86.12 97 MET A O 1
ATOM 827 N N . PRO A 1 98 ? 15.627 16.227 -26.241 1.00 88.50 98 PRO A N 1
ATOM 828 C CA . PRO A 1 98 ? 15.117 17.574 -26.018 1.00 88.50 98 PRO A CA 1
ATOM 829 C C . PRO A 1 98 ? 14.910 17.867 -24.527 1.00 88.50 98 PRO A C 1
ATOM 831 O O . PRO A 1 98 ? 14.306 17.070 -23.806 1.00 88.50 98 PRO A O 1
ATOM 834 N N . PHE A 1 99 ? 15.319 19.060 -24.086 1.00 85.75 99 PHE A N 1
ATOM 835 C CA . PHE A 1 99 ? 15.234 19.510 -22.690 1.00 85.75 99 PHE A CA 1
ATOM 836 C C . PHE A 1 99 ? 13.915 19.175 -21.958 1.00 85.75 99 PHE A C 1
ATOM 838 O O . PHE A 1 99 ? 13.991 18.636 -20.853 1.00 85.75 99 PHE A O 1
ATOM 845 N N . PRO A 1 100 ? 12.707 19.419 -22.518 1.00 84.81 100 PRO A N 1
ATOM 846 C CA . PRO A 1 100 ? 11.467 19.094 -21.807 1.00 84.81 100 PRO A CA 1
ATOM 847 C C . PRO A 1 100 ? 11.280 17.586 -21.571 1.00 84.81 100 PRO A C 1
ATOM 849 O O . PRO A 1 100 ? 10.752 17.194 -20.534 1.00 84.81 100 PRO A O 1
ATOM 852 N N . GLN A 1 101 ? 11.742 16.736 -22.494 1.00 84.06 101 GLN A N 1
ATOM 853 C CA . GLN A 1 101 ? 11.667 15.279 -22.356 1.00 84.06 101 GLN A CA 1
ATOM 854 C C . GLN A 1 101 ? 12.667 14.782 -21.309 1.00 84.06 101 GLN A C 1
ATOM 856 O O . GLN A 1 101 ? 12.286 14.040 -20.405 1.00 84.06 101 GLN A O 1
ATOM 861 N N . ALA A 1 102 ? 13.912 15.264 -21.371 1.00 84.12 102 ALA A N 1
ATOM 862 C CA . ALA A 1 102 ? 14.949 14.929 -20.399 1.00 84.12 102 ALA A CA 1
ATOM 863 C C . ALA A 1 102 ? 14.547 15.338 -18.971 1.00 84.12 102 ALA A C 1
ATOM 865 O O . ALA A 1 102 ? 14.678 14.547 -18.036 1.00 84.12 102 ALA A O 1
ATOM 866 N N . LEU A 1 103 ? 13.985 16.542 -18.800 1.00 85.69 103 LEU A N 1
ATOM 867 C CA . LEU A 1 103 ? 13.503 17.021 -17.504 1.00 85.69 103 LEU A CA 1
ATOM 868 C C . LEU A 1 103 ? 12.372 16.139 -16.956 1.00 85.69 103 LEU A C 1
ATOM 870 O O . LEU A 1 103 ? 12.418 15.756 -15.788 1.00 85.69 103 LEU A O 1
ATOM 874 N N . CYS A 1 104 ? 11.385 15.780 -17.785 1.00 84.19 104 CYS A N 1
ATOM 875 C CA . CYS A 1 104 ? 10.315 14.863 -17.386 1.00 84.19 104 CYS A CA 1
ATOM 876 C C . CYS A 1 104 ? 10.868 13.506 -16.933 1.00 84.19 104 CYS A C 1
ATOM 878 O O . CYS A 1 104 ? 10.502 13.028 -15.860 1.00 84.19 104 CYS A O 1
ATOM 880 N N . VAL A 1 105 ? 11.781 12.910 -17.704 1.00 84.31 105 VAL A N 1
ATOM 881 C CA . VAL A 1 105 ? 12.386 11.613 -17.372 1.00 84.31 105 VAL A CA 1
ATOM 882 C C . VAL A 1 105 ? 13.161 11.686 -16.049 1.00 84.31 105 VAL A C 1
ATOM 884 O O . VAL A 1 105 ? 12.961 10.841 -15.176 1.00 84.31 105 VAL A O 1
ATOM 887 N N . LEU A 1 106 ? 13.977 12.724 -15.840 1.00 85.06 106 LEU A N 1
ATOM 888 C CA . LEU A 1 106 ? 14.745 12.910 -14.601 1.00 85.06 106 LEU A CA 1
ATOM 889 C C . LEU A 1 106 ? 13.855 13.157 -13.375 1.00 85.06 106 LEU A C 1
ATOM 891 O O . LEU A 1 106 ? 14.116 12.598 -12.307 1.00 85.06 106 LEU A O 1
ATOM 895 N N . LEU A 1 107 ? 12.786 13.947 -13.516 1.00 85.75 107 LEU A N 1
ATOM 896 C CA . LEU A 1 107 ? 11.808 14.161 -12.444 1.00 85.75 107 LEU A CA 1
ATOM 897 C C . LEU A 1 107 ? 11.116 12.855 -12.052 1.00 85.75 107 LEU A C 1
ATOM 899 O O . LEU A 1 107 ? 10.918 12.595 -10.860 1.00 85.75 107 LEU A O 1
ATOM 903 N N . VAL A 1 108 ? 10.785 12.022 -13.040 1.00 83.88 108 VAL A N 1
ATOM 904 C CA . VAL A 1 108 ? 10.218 10.696 -12.804 1.00 83.88 108 VAL A CA 1
ATOM 905 C C . VAL A 1 108 ? 11.224 9.820 -12.047 1.00 83.88 108 VAL A C 1
ATOM 907 O O . VAL A 1 108 ? 10.864 9.280 -11.003 1.00 83.88 108 VAL A O 1
ATOM 910 N N . TYR A 1 109 ? 12.492 9.749 -12.469 1.00 83.00 109 TYR A N 1
ATOM 911 C CA . TYR A 1 109 ? 13.531 9.006 -11.737 1.00 83.00 109 TYR A CA 1
ATOM 912 C C . TYR A 1 109 ? 13.687 9.472 -10.282 1.00 83.00 109 TYR A C 1
ATOM 914 O O . TYR A 1 109 ? 13.663 8.646 -9.364 1.00 83.00 109 TYR A O 1
ATOM 922 N N . GLY A 1 110 ? 13.806 10.784 -10.059 1.00 82.75 110 GLY A N 1
ATOM 923 C CA . GLY A 1 110 ? 13.965 11.355 -8.720 1.00 82.75 110 GLY A CA 1
ATOM 924 C C . GLY A 1 110 ? 12.769 11.064 -7.811 1.00 82.75 110 GLY A C 1
ATOM 925 O O . GLY A 1 110 ? 12.943 10.630 -6.670 1.00 82.75 110 GLY A O 1
ATOM 926 N N . SER A 1 111 ? 11.551 11.223 -8.337 1.00 83.38 111 SER A N 1
ATOM 927 C CA . SER A 1 111 ? 10.315 10.932 -7.599 1.00 83.38 111 SER A CA 1
ATOM 928 C C . SER A 1 111 ? 10.259 9.472 -7.159 1.00 83.38 111 SER A C 1
ATOM 930 O O . SER A 1 111 ? 9.883 9.165 -6.032 1.00 83.38 111 SER A O 1
ATOM 932 N N . VAL A 1 112 ? 10.688 8.562 -8.025 1.00 80.25 112 VAL A N 1
ATOM 933 C CA . VAL A 1 112 ? 10.575 7.115 -7.817 1.00 80.25 112 VAL A CA 1
ATOM 934 C C . VAL A 1 112 ? 11.593 6.609 -6.833 1.00 80.25 112 VAL A C 1
ATOM 936 O O . VAL A 1 112 ? 11.234 5.852 -5.933 1.00 80.25 112 VAL A O 1
ATOM 939 N N . MET A 1 113 ? 12.844 7.052 -6.966 1.00 82.38 113 MET A N 1
ATOM 940 C CA . MET A 1 113 ? 13.851 6.770 -5.952 1.00 82.38 113 MET A CA 1
ATOM 941 C C . MET A 1 113 ? 13.377 7.283 -4.590 1.00 82.38 113 MET A C 1
ATOM 943 O O . MET A 1 113 ? 13.441 6.543 -3.611 1.00 82.38 113 MET A O 1
ATOM 947 N N . GLY A 1 114 ? 12.806 8.492 -4.533 1.00 82.06 114 GLY A N 1
ATOM 948 C CA . GLY A 1 114 ? 12.211 9.040 -3.313 1.00 82.06 114 GLY A CA 1
ATOM 949 C C . GLY A 1 114 ? 11.088 8.167 -2.741 1.00 82.06 114 GLY A C 1
ATOM 950 O O . GLY A 1 114 ? 11.103 7.843 -1.553 1.00 82.06 114 GLY A O 1
ATOM 951 N N . ILE A 1 115 ? 10.143 7.734 -3.580 1.00 81.38 115 ILE A N 1
ATOM 952 C CA . ILE A 1 115 ? 9.021 6.869 -3.188 1.00 81.38 115 ILE A CA 1
ATOM 953 C C . ILE A 1 115 ? 9.522 5.520 -2.661 1.00 81.38 115 ILE A C 1
ATOM 955 O O . ILE A 1 115 ? 9.092 5.081 -1.596 1.00 81.38 115 ILE A O 1
ATOM 959 N N . VAL A 1 116 ? 10.449 4.876 -3.370 1.00 81.00 116 VAL A N 1
ATOM 960 C CA . VAL A 1 116 ? 10.979 3.550 -3.020 1.00 81.00 116 VAL A CA 1
ATOM 961 C C . VAL A 1 116 ? 11.814 3.612 -1.753 1.00 81.00 116 VAL A C 1
ATOM 963 O O . VAL A 1 116 ? 11.669 2.746 -0.896 1.00 81.00 116 VAL A O 1
ATOM 966 N N . LEU A 1 117 ? 12.638 4.648 -1.581 1.00 82.94 117 LEU A N 1
ATOM 967 C CA . LEU A 1 117 ? 13.383 4.869 -0.342 1.00 82.94 117 LEU A CA 1
ATOM 968 C C . LEU A 1 117 ? 12.439 5.137 0.834 1.00 82.94 117 LEU A C 1
ATOM 970 O O . LEU A 1 117 ? 12.639 4.593 1.921 1.00 82.94 117 LEU A O 1
ATOM 974 N N . SER A 1 118 ? 11.385 5.927 0.620 1.00 79.75 118 SER A N 1
ATOM 975 C CA . SER A 1 118 ? 10.371 6.204 1.640 1.00 79.75 118 SER A CA 1
ATOM 976 C C . SER A 1 118 ? 9.598 4.939 2.033 1.00 79.75 118 SER A C 1
ATOM 978 O O . SER A 1 118 ? 9.448 4.637 3.218 1.00 79.75 118 SER A O 1
ATOM 980 N N . PHE A 1 119 ? 9.188 4.133 1.053 1.00 80.00 119 PHE A N 1
ATOM 981 C CA . PHE A 1 119 ? 8.517 2.857 1.286 1.00 80.00 119 PHE A CA 1
ATOM 982 C C . PHE A 1 119 ? 9.453 1.805 1.897 1.00 80.00 119 PHE A C 1
ATOM 984 O O . PHE A 1 119 ? 9.042 1.071 2.794 1.00 80.00 119 PHE A O 1
ATOM 991 N N . GLY A 1 120 ? 10.723 1.764 1.491 1.00 80.44 120 GLY A N 1
ATOM 992 C CA . GLY A 1 120 ? 11.760 0.930 2.099 1.00 80.44 120 GLY A CA 1
ATOM 993 C C . GLY A 1 120 ? 11.986 1.292 3.562 1.00 80.44 120 GLY A C 1
ATOM 994 O O . GLY A 1 120 ? 11.974 0.412 4.421 1.00 80.44 120 GLY A O 1
ATOM 995 N N . ARG A 1 121 ? 12.074 2.588 3.880 1.00 81.19 121 ARG A N 1
ATOM 996 C CA . ARG A 1 121 ? 12.126 3.079 5.263 1.00 81.19 121 ARG A CA 1
ATOM 997 C C . ARG A 1 121 ? 10.876 2.677 6.050 1.00 81.19 121 ARG A C 1
ATOM 999 O O . ARG A 1 121 ? 11.013 2.192 7.169 1.00 81.19 121 ARG A O 1
ATOM 1006 N N . ALA A 1 122 ? 9.678 2.852 5.492 1.00 74.94 122 ALA A N 1
ATOM 1007 C CA . ALA A 1 122 ? 8.429 2.465 6.151 1.00 74.94 122 ALA A CA 1
ATOM 1008 C C . ALA A 1 122 ? 8.368 0.950 6.410 1.00 74.94 122 ALA A C 1
ATOM 1010 O O . ALA A 1 122 ? 8.065 0.523 7.522 1.00 74.94 122 ALA A O 1
ATOM 1011 N N . THR A 1 123 ? 8.742 0.140 5.418 1.00 75.06 123 THR A N 1
ATOM 1012 C CA . THR A 1 123 ? 8.802 -1.323 5.528 1.00 75.06 123 THR A CA 1
ATOM 1013 C C . THR A 1 123 ? 9.825 -1.742 6.578 1.00 75.06 123 THR A C 1
ATOM 1015 O O . THR A 1 123 ? 9.501 -2.547 7.439 1.00 75.06 123 THR A O 1
ATOM 1018 N N . TRP A 1 124 ? 11.016 -1.135 6.591 1.00 76.62 124 TRP A N 1
ATOM 1019 C CA . TRP A 1 124 ? 12.051 -1.373 7.603 1.00 76.62 124 TRP A CA 1
ATOM 1020 C C . TRP A 1 124 ? 11.566 -1.066 9.016 1.00 76.62 124 TRP A C 1
ATOM 1022 O O . TRP A 1 124 ? 11.762 -1.867 9.932 1.00 76.62 124 TRP A O 1
ATOM 1032 N N . ILE A 1 125 ? 10.891 0.073 9.187 1.00 72.25 125 ILE A N 1
ATOM 1033 C CA . ILE A 1 125 ? 10.262 0.447 10.452 1.00 72.25 125 ILE A CA 1
ATOM 1034 C C . ILE A 1 125 ? 9.251 -0.630 10.869 1.00 72.25 125 ILE A C 1
ATOM 1036 O O . ILE A 1 125 ? 9.304 -1.080 12.010 1.00 72.25 125 ILE A O 1
ATOM 1040 N N . LEU A 1 126 ? 8.384 -1.097 9.966 1.00 70.69 126 LEU A N 1
ATOM 1041 C CA . LEU A 1 126 ? 7.407 -2.153 10.262 1.00 70.69 126 LEU A CA 1
ATOM 1042 C C . LEU A 1 126 ? 8.077 -3.490 10.638 1.00 70.69 126 LEU A C 1
ATOM 1044 O O . LEU A 1 126 ? 7.649 -4.132 11.599 1.00 70.69 126 LEU A O 1
ATOM 1048 N N . THR A 1 127 ? 9.151 -3.881 9.941 1.00 70.75 127 THR A N 1
ATOM 1049 C CA . THR A 1 127 ? 9.900 -5.128 10.179 1.00 70.75 127 THR A CA 1
ATOM 1050 C C . THR A 1 127 ? 10.426 -5.215 11.605 1.00 70.75 127 THR A C 1
ATOM 1052 O O . THR A 1 127 ? 10.163 -6.182 12.319 1.00 70.75 127 THR A O 1
ATOM 1055 N N . TRP A 1 128 ? 11.171 -4.196 12.034 1.00 67.00 128 TRP A N 1
ATOM 1056 C CA . TRP A 1 128 ? 11.839 -4.216 13.336 1.00 67.00 128 TRP A CA 1
ATOM 1057 C C . TRP A 1 128 ? 10.889 -3.982 14.496 1.00 67.00 128 TRP A C 1
ATOM 1059 O O . TRP A 1 128 ? 11.174 -4.376 15.627 1.00 67.00 128 TRP A O 1
ATOM 1069 N N . GLN A 1 129 ? 9.754 -3.347 14.228 1.00 63.12 129 GLN A N 1
ATOM 1070 C CA . GLN A 1 129 ? 8.820 -2.992 15.272 1.00 63.12 129 GLN A CA 1
ATOM 1071 C C . GLN A 1 129 ? 7.819 -4.095 15.621 1.00 63.12 129 GLN A C 1
ATOM 1073 O O . GLN A 1 129 ? 7.349 -4.119 16.755 1.00 63.12 129 GLN A O 1
ATOM 1078 N N . SER A 1 130 ? 7.556 -5.066 14.746 1.00 59.12 130 SER A N 1
ATOM 1079 C CA . SER A 1 130 ? 6.652 -6.180 15.080 1.00 59.12 130 SER A CA 1
ATOM 1080 C C . SER A 1 130 ? 7.215 -7.128 16.158 1.00 59.12 130 SER A C 1
ATOM 1082 O O . SER A 1 130 ? 6.456 -7.670 16.961 1.00 59.12 130 SER A O 1
ATOM 1084 N N . LEU A 1 131 ? 8.544 -7.258 16.259 1.00 51.66 131 LEU A N 1
ATOM 1085 C CA . LEU A 1 131 ? 9.228 -8.251 17.100 1.00 51.66 131 LEU A CA 1
ATOM 1086 C C . LEU A 1 131 ? 8.831 -8.242 18.591 1.00 51.66 131 LEU A C 1
ATOM 1088 O O . LEU A 1 131 ? 8.914 -9.285 19.245 1.00 51.66 131 LEU A O 1
ATOM 1092 N N . GLN A 1 132 ? 8.386 -7.104 19.142 1.00 54.28 132 GLN A N 1
ATOM 1093 C CA . GLN A 1 132 ? 7.882 -7.007 20.524 1.00 54.28 132 GLN A CA 1
ATOM 1094 C C . GLN A 1 132 ? 6.708 -6.014 20.703 1.00 54.28 132 GLN A C 1
ATOM 1096 O O . GLN A 1 132 ? 6.523 -5.487 21.798 1.00 54.28 132 GLN A O 1
ATOM 1101 N N . ASN A 1 133 ? 5.875 -5.807 19.672 1.00 57.41 133 ASN A N 1
ATOM 1102 C CA . ASN A 1 133 ? 4.727 -4.875 19.657 1.00 57.41 133 ASN A CA 1
ATOM 1103 C C . ASN A 1 133 ? 5.113 -3.377 19.696 1.00 57.41 133 ASN A C 1
ATOM 1105 O O . ASN A 1 133 ? 4.830 -2.644 20.643 1.00 57.41 133 ASN A O 1
ATOM 1109 N N . PHE A 1 134 ? 5.778 -2.935 18.631 1.00 66.06 134 PHE A N 1
ATOM 1110 C CA . PHE A 1 134 ? 6.039 -1.554 18.211 1.00 66.06 134 PHE A CA 1
ATOM 1111 C C . PHE A 1 134 ? 6.671 -0.611 19.248 1.00 66.06 134 PHE A C 1
ATOM 1113 O O . PHE A 1 134 ? 6.143 0.468 19.516 1.00 66.06 134 PHE A O 1
ATOM 1120 N N . PRO A 1 135 ? 7.841 -0.953 19.821 1.00 59.19 135 PRO A N 1
ATOM 1121 C CA . PRO A 1 135 ? 8.431 -0.196 20.927 1.00 59.19 135 PRO A CA 1
ATOM 1122 C C . PRO A 1 135 ? 8.801 1.245 20.554 1.00 59.19 135 PRO A C 1
ATOM 1124 O O . PRO A 1 135 ? 8.670 2.149 21.375 1.00 59.19 135 PRO A O 1
ATOM 1127 N N . LEU A 1 136 ? 9.258 1.481 19.323 1.00 60.72 136 LEU A N 1
ATOM 1128 C CA . LEU A 1 136 ? 9.720 2.801 18.898 1.00 60.72 136 LEU A CA 1
ATOM 1129 C C . LEU A 1 136 ? 8.556 3.704 18.470 1.00 60.72 136 LEU A C 1
ATOM 1131 O O . LEU A 1 136 ? 8.552 4.873 18.840 1.00 60.72 136 LEU A O 1
ATOM 1135 N N . ILE A 1 137 ? 7.524 3.162 17.813 1.00 63.44 137 ILE A N 1
ATOM 1136 C CA . ILE A 1 137 ? 6.266 3.891 17.600 1.00 63.44 137 ILE A CA 1
ATOM 1137 C C . ILE A 1 137 ? 5.586 4.192 18.935 1.00 63.44 137 ILE A C 1
ATOM 1139 O O . ILE A 1 137 ? 5.126 5.308 19.119 1.00 63.44 137 ILE A O 1
ATOM 1143 N N . ARG A 1 138 ? 5.589 3.272 19.908 1.00 65.31 138 ARG A N 1
ATOM 1144 C CA . ARG A 1 138 ? 5.070 3.561 21.256 1.00 65.31 138 ARG A CA 1
ATOM 1145 C C . ARG A 1 138 ? 5.828 4.693 21.946 1.00 65.31 138 ARG A C 1
ATOM 1147 O O . ARG A 1 138 ? 5.197 5.520 22.588 1.00 65.31 138 ARG A O 1
ATOM 1154 N N . ARG A 1 139 ? 7.153 4.775 21.780 1.00 63.91 139 ARG A N 1
ATOM 1155 C CA . ARG A 1 139 ? 7.948 5.917 22.268 1.00 63.91 139 ARG A CA 1
ATOM 1156 C C . ARG A 1 139 ? 7.602 7.214 21.540 1.00 63.91 139 ARG A C 1
ATOM 1158 O O . ARG A 1 139 ? 7.456 8.230 22.200 1.00 63.91 139 ARG A O 1
ATOM 1165 N N . MET A 1 140 ? 7.439 7.187 20.216 1.00 61.09 140 MET A N 1
ATOM 1166 C CA . MET A 1 140 ? 6.996 8.364 19.454 1.00 61.09 140 MET A CA 1
ATOM 1167 C C . MET A 1 140 ? 5.597 8.813 19.877 1.00 61.09 140 MET A C 1
ATOM 1169 O O . MET A 1 140 ? 5.396 9.993 20.111 1.00 61.09 140 MET A O 1
ATOM 1173 N N . ILE A 1 141 ? 4.657 7.883 20.057 1.00 61.19 141 ILE A N 1
ATOM 1174 C CA . ILE A 1 141 ? 3.318 8.171 20.584 1.00 61.19 141 ILE A CA 1
ATOM 1175 C C . ILE A 1 141 ? 3.421 8.786 21.978 1.00 61.19 141 ILE A C 1
ATOM 1177 O O . ILE A 1 141 ? 2.797 9.807 22.212 1.00 61.19 141 ILE A O 1
ATOM 1181 N N . ALA A 1 142 ? 4.241 8.224 22.869 1.00 61.78 142 ALA A N 1
ATOM 1182 C CA . ALA A 1 142 ? 4.421 8.745 24.223 1.00 61.78 142 ALA A CA 1
ATOM 1183 C C . ALA A 1 142 ? 5.078 10.139 24.268 1.00 61.78 142 ALA A C 1
ATOM 1185 O O . ALA A 1 142 ? 4.856 10.880 25.218 1.00 61.78 142 ALA A O 1
ATOM 1186 N N . VAL A 1 143 ? 5.896 10.496 23.271 1.00 62.59 143 VAL A N 1
ATOM 1187 C CA . VAL A 1 143 ? 6.591 11.795 23.206 1.00 62.59 143 VAL A CA 1
ATOM 1188 C C . VAL A 1 143 ? 5.773 12.849 22.453 1.00 62.59 143 VAL A C 1
ATOM 1190 O O . VAL A 1 143 ? 5.733 14.003 22.868 1.00 62.59 143 VAL A O 1
ATOM 1193 N N . GLU A 1 144 ? 5.125 12.477 21.348 1.00 59.94 144 GLU A N 1
ATOM 1194 C CA . GLU A 1 144 ? 4.381 13.395 20.470 1.00 59.94 144 GLU A CA 1
ATOM 1195 C C . GLU A 1 144 ? 2.869 13.418 20.755 1.00 59.94 144 GLU A C 1
ATOM 1197 O O . GLU A 1 144 ? 2.147 14.211 20.150 1.00 59.94 144 GLU A O 1
ATOM 1202 N N . CYS A 1 145 ? 2.375 12.546 21.642 1.00 63.50 145 CYS A N 1
ATOM 1203 C CA . CYS A 1 145 ? 0.963 12.355 21.998 1.00 63.50 145 CYS A CA 1
ATOM 1204 C C . CYS A 1 145 ? 0.002 12.208 20.802 1.00 63.50 145 CYS A C 1
ATOM 1206 O O . CYS A 1 145 ? -1.185 12.518 20.907 1.00 63.50 145 CYS A O 1
ATOM 1208 N N . ARG A 1 146 ? 0.498 11.770 19.632 1.00 67.56 146 ARG A N 1
ATOM 1209 C CA . ARG A 1 146 ? -0.262 11.755 18.366 1.00 67.56 146 ARG A CA 1
ATOM 1210 C C . ARG A 1 146 ? -0.050 10.474 17.551 1.00 67.56 146 ARG A C 1
ATOM 1212 O O . ARG A 1 146 ? 0.708 10.471 16.578 1.00 67.56 146 ARG A O 1
ATOM 1219 N N . PRO A 1 147 ? -0.762 9.380 17.873 1.00 69.25 147 PRO A N 1
ATOM 1220 C CA . PRO A 1 147 ? -0.719 8.137 17.092 1.00 69.25 147 PRO A CA 1
ATOM 1221 C C . PRO A 1 147 ? -1.090 8.296 15.609 1.00 69.25 147 PRO A C 1
ATOM 1223 O O . PRO A 1 147 ? -0.645 7.523 14.760 1.00 69.25 147 PRO A O 1
ATOM 1226 N N . GLN A 1 148 ? -1.870 9.321 15.274 1.00 74.06 148 GLN A N 1
ATOM 1227 C CA . GLN A 1 148 ? -2.350 9.602 13.923 1.00 74.06 148 GLN A CA 1
ATOM 1228 C C . GLN A 1 148 ? -1.223 10.005 12.962 1.00 74.06 148 GLN A C 1
ATOM 1230 O O . GLN A 1 148 ? -1.270 9.662 11.779 1.00 74.06 148 GLN A O 1
ATOM 1235 N N . ALA A 1 149 ? -0.199 10.708 13.459 1.00 74.31 149 ALA A N 1
ATOM 1236 C CA . ALA A 1 149 ? 0.929 11.163 12.646 1.00 74.31 149 ALA A CA 1
ATOM 1237 C C . ALA A 1 149 ? 1.753 9.980 12.111 1.00 74.31 149 ALA A C 1
ATOM 1239 O O . ALA A 1 149 ? 2.176 9.973 10.951 1.00 74.31 149 ALA A O 1
ATOM 1240 N N . VAL A 1 150 ? 1.906 8.934 12.927 1.00 74.56 150 VAL A N 1
ATOM 1241 C CA . VAL A 1 150 ? 2.588 7.695 12.539 1.00 74.56 150 VAL A CA 1
ATOM 1242 C C . VAL A 1 150 ? 1.820 6.979 11.428 1.00 74.56 150 VAL A C 1
ATOM 1244 O O . VAL A 1 150 ? 2.419 6.593 10.425 1.00 74.56 150 VAL A O 1
ATOM 1247 N N . ILE A 1 151 ? 0.496 6.853 11.568 1.00 79.38 151 ILE A N 1
ATOM 1248 C CA . ILE A 1 151 ? -0.359 6.212 10.558 1.00 79.38 151 ILE A CA 1
ATOM 1249 C C . ILE A 1 151 ? -0.230 6.942 9.218 1.00 79.38 151 ILE A C 1
ATOM 1251 O O . ILE A 1 151 ? 0.037 6.303 8.204 1.00 79.38 151 ILE A O 1
ATOM 1255 N N . LEU A 1 152 ? -0.336 8.274 9.215 1.00 81.00 152 LEU A N 1
ATOM 1256 C CA . LEU A 1 152 ? -0.172 9.090 8.007 1.00 81.00 152 LEU A CA 1
ATOM 1257 C C . LEU A 1 152 ? 1.196 8.875 7.348 1.00 81.00 152 LEU A C 1
ATOM 1259 O O . LEU A 1 152 ? 1.272 8.654 6.140 1.00 81.00 152 LEU A O 1
ATOM 1263 N N . THR A 1 153 ? 2.267 8.878 8.141 1.00 76.81 153 THR A N 1
ATOM 1264 C CA . THR A 1 153 ? 3.639 8.725 7.634 1.00 76.81 153 THR A CA 1
ATOM 1265 C C . THR A 1 153 ? 3.859 7.364 6.969 1.00 76.81 153 THR A C 1
ATOM 1267 O O . THR A 1 153 ? 4.527 7.284 5.940 1.00 76.81 153 THR A O 1
ATOM 1270 N N . VAL A 1 154 ? 3.280 6.294 7.523 1.00 76.94 154 VAL A N 1
ATOM 1271 C CA . VAL A 1 154 ? 3.414 4.932 6.978 1.00 76.94 154 VAL A CA 1
ATOM 1272 C C . VAL A 1 154 ? 2.479 4.697 5.784 1.00 76.94 154 VAL A C 1
ATOM 1274 O O . VAL A 1 154 ? 2.856 3.976 4.861 1.00 76.94 154 VAL A O 1
ATOM 1277 N N . ALA A 1 155 ? 1.291 5.311 5.756 1.00 83.38 155 ALA A N 1
ATOM 1278 C CA . ALA A 1 155 ? 0.328 5.104 4.670 1.00 83.38 155 ALA A CA 1
ATOM 1279 C C . ALA A 1 155 ? 0.697 5.853 3.378 1.00 83.38 155 ALA A C 1
ATOM 1281 O O . ALA A 1 155 ? 0.402 5.363 2.288 1.00 83.38 155 ALA A O 1
ATOM 1282 N N . MET A 1 156 ? 1.339 7.024 3.478 1.00 82.12 156 MET A N 1
ATOM 1283 C CA . MET A 1 156 ? 1.642 7.874 2.316 1.00 82.12 156 MET A CA 1
ATOM 1284 C C . MET A 1 156 ? 2.437 7.149 1.215 1.00 82.12 156 MET A C 1
ATOM 1286 O O . MET A 1 156 ? 1.988 7.162 0.069 1.00 82.12 156 MET A O 1
ATOM 1290 N N . PRO A 1 157 ? 3.552 6.449 1.502 1.00 79.44 157 PRO A N 1
ATOM 1291 C CA . PRO A 1 157 ? 4.285 5.722 0.464 1.00 79.44 157 PRO A CA 1
ATOM 1292 C C . PRO A 1 157 ? 3.444 4.619 -0.194 1.00 79.44 157 PRO A C 1
ATOM 1294 O O . PRO A 1 157 ? 3.524 4.421 -1.405 1.00 79.44 157 PRO A O 1
ATOM 1297 N N . MET A 1 158 ? 2.587 3.940 0.579 1.00 83.25 158 MET A N 1
ATOM 1298 C CA . MET A 1 158 ? 1.689 2.899 0.063 1.00 83.25 158 MET A CA 1
ATOM 1299 C C . MET A 1 158 ? 0.644 3.485 -0.891 1.00 83.25 158 MET A C 1
ATOM 1301 O O . MET A 1 158 ? 0.407 2.929 -1.962 1.00 83.25 158 MET A O 1
ATOM 1305 N N . LEU A 1 159 ? 0.066 4.637 -0.538 1.00 84.06 159 LEU A N 1
ATOM 1306 C CA . LEU A 1 159 ? -0.903 5.350 -1.372 1.00 84.06 159 LEU A CA 1
ATOM 1307 C C . LEU A 1 159 ? -0.316 5.904 -2.667 1.00 84.06 159 LEU A C 1
ATOM 1309 O O . LEU A 1 159 ? -1.076 6.157 -3.593 1.00 84.06 159 LEU A O 1
ATOM 1313 N N . VAL A 1 160 ? 0.999 6.102 -2.750 1.00 82.94 160 VAL A N 1
ATOM 1314 C CA . VAL A 1 160 ? 1.652 6.548 -3.987 1.00 82.94 160 VAL A CA 1
ATOM 1315 C C . VAL A 1 160 ? 2.038 5.354 -4.870 1.00 82.94 160 VAL A C 1
ATOM 1317 O O . VAL A 1 160 ? 1.858 5.392 -6.090 1.00 82.94 160 VAL A O 1
ATOM 1320 N N . ILE A 1 161 ? 2.514 4.258 -4.270 1.00 82.19 161 ILE A N 1
ATOM 1321 C CA . ILE A 1 161 ? 2.931 3.056 -5.011 1.00 82.19 161 ILE A CA 1
ATOM 1322 C C . ILE A 1 161 ? 1.731 2.297 -5.589 1.00 82.19 161 ILE A C 1
ATOM 1324 O O . ILE A 1 161 ? 1.793 1.868 -6.741 1.00 82.19 161 ILE A O 1
ATOM 1328 N N . LEU A 1 162 ? 0.631 2.144 -4.839 1.00 82.81 162 LEU A N 1
ATOM 1329 C CA . LEU A 1 162 ? -0.523 1.358 -5.298 1.00 82.81 162 LEU A CA 1
ATOM 1330 C C . LEU A 1 162 ? -1.148 1.880 -6.598 1.00 82.81 162 LEU A C 1
ATOM 1332 O O . LEU A 1 162 ? -1.304 1.086 -7.525 1.00 82.81 162 LEU A O 1
ATOM 1336 N N . PRO A 1 163 ? -1.495 3.176 -6.713 1.00 82.12 163 PRO A N 1
ATOM 1337 C CA . PRO A 1 163 ? -2.036 3.716 -7.953 1.00 82.12 163 PRO A CA 1
ATOM 1338 C C . PRO A 1 163 ? -1.047 3.571 -9.103 1.00 82.12 163 PRO A C 1
ATOM 1340 O O . PRO A 1 163 ? -1.453 3.214 -10.201 1.00 82.12 163 PRO A O 1
ATOM 1343 N N . SER A 1 164 ? 0.251 3.750 -8.845 1.00 80.44 164 SER A N 1
ATOM 1344 C CA . SER A 1 164 ? 1.294 3.555 -9.858 1.00 80.44 164 SER A CA 1
ATOM 1345 C C . SER A 1 164 ? 1.305 2.112 -10.384 1.00 80.44 164 SER A C 1
ATOM 1347 O O . SER A 1 164 ? 1.345 1.893 -11.590 1.00 80.44 164 SER A O 1
ATOM 1349 N N . LEU A 1 165 ? 1.163 1.115 -9.505 1.00 79.00 165 LEU A N 1
ATOM 1350 C CA . LEU A 1 165 ? 1.075 -0.304 -9.879 1.00 79.00 165 LEU A CA 1
ATOM 1351 C C . LEU A 1 165 ? -0.196 -0.682 -10.659 1.00 79.00 165 LEU A C 1
ATOM 1353 O O . LEU A 1 165 ? -0.211 -1.737 -11.299 1.00 79.00 165 LEU A O 1
ATOM 1357 N N . ILE A 1 166 ? -1.248 0.138 -10.580 1.00 81.44 166 ILE A N 1
ATOM 1358 C CA . ILE A 1 166 ? -2.530 -0.073 -11.270 1.00 81.44 166 ILE A CA 1
ATOM 1359 C C . ILE A 1 166 ? -2.559 0.680 -12.608 1.00 81.44 166 ILE A C 1
ATOM 1361 O O . ILE A 1 166 ? -2.948 0.113 -13.624 1.00 81.44 166 ILE A O 1
ATOM 1365 N N . VAL A 1 167 ? -2.144 1.947 -12.607 1.00 82.69 167 VAL A N 1
ATOM 1366 C CA . VAL A 1 167 ? -2.297 2.894 -13.723 1.00 82.69 167 VAL A CA 1
ATOM 1367 C C . VAL A 1 167 ? -1.161 2.769 -14.739 1.00 82.69 167 VAL A C 1
ATOM 1369 O O . VAL A 1 167 ? -1.384 2.869 -15.940 1.00 82.69 167 VAL A O 1
ATOM 1372 N N . VAL A 1 168 ? 0.075 2.532 -14.302 1.00 80.50 168 VAL A N 1
ATOM 1373 C CA . VAL A 1 168 ? 1.218 2.485 -15.229 1.00 80.50 168 VAL A CA 1
ATOM 1374 C C . VAL A 1 168 ? 1.129 1.322 -16.227 1.00 80.50 168 VAL A C 1
ATOM 1376 O O . VAL A 1 168 ? 1.329 1.574 -17.414 1.00 80.50 168 VAL A O 1
ATOM 1379 N N . PRO A 1 169 ? 0.779 0.081 -15.828 1.00 78.44 169 PRO A N 1
ATOM 1380 C CA . PRO A 1 169 ? 0.657 -1.013 -16.788 1.00 78.44 169 PRO A CA 1
ATOM 1381 C C . PRO A 1 169 ? -0.452 -0.779 -17.822 1.00 78.44 169 PRO A C 1
ATOM 1383 O O . PRO A 1 169 ? -0.318 -1.225 -18.956 1.00 78.44 169 PRO A O 1
ATOM 1386 N N . SER A 1 170 ? -1.536 -0.080 -17.456 1.00 76.94 170 SER A N 1
ATOM 1387 C CA . SER A 1 170 ? -2.612 0.212 -18.404 1.00 76.94 170 SER A CA 1
ATOM 1388 C C . SER A 1 170 ? -2.188 1.275 -19.417 1.00 76.94 170 SER A C 1
ATOM 1390 O O . SER A 1 170 ? -2.375 1.065 -20.611 1.00 76.94 170 SER A O 1
ATOM 1392 N N . HIS A 1 171 ? -1.564 2.371 -18.975 1.00 78.75 171 HIS A N 1
ATOM 1393 C CA . HIS A 1 171 ? -1.174 3.486 -19.849 1.00 78.75 171 HIS A CA 1
ATOM 1394 C C . HIS A 1 171 ? 0.116 3.264 -20.647 1.00 78.75 171 HIS A C 1
ATOM 1396 O O . HIS A 1 171 ? 0.263 3.850 -21.715 1.00 78.75 171 HIS A O 1
ATOM 1402 N N . CYS A 1 172 ? 1.033 2.428 -20.160 1.00 77.44 172 CYS A N 1
ATOM 1403 C CA . CYS A 1 172 ? 2.268 2.070 -20.860 1.00 77.44 172 CYS A CA 1
ATOM 1404 C C . CYS A 1 172 ? 2.156 0.702 -21.563 1.00 77.44 172 CYS A C 1
ATOM 1406 O O . CYS A 1 172 ? 3.143 -0.030 -21.653 1.00 77.44 172 CYS A O 1
ATOM 1408 N N . SER A 1 173 ? 0.960 0.343 -22.042 1.00 77.56 173 SER A N 1
ATOM 1409 C CA . SER A 1 173 ? 0.745 -0.839 -22.885 1.00 77.56 173 SER A CA 1
ATOM 1410 C C . SER A 1 173 ? 1.062 -0.526 -24.349 1.00 77.56 173 SER A C 1
ATOM 1412 O O . SER A 1 173 ? 0.771 0.575 -24.820 1.00 77.56 173 SER A O 1
ATOM 1414 N N . ASP A 1 174 ? 1.653 -1.481 -25.075 1.00 69.94 174 ASP A N 1
ATOM 1415 C CA . ASP A 1 174 ? 2.167 -1.242 -26.435 1.00 69.94 174 ASP A CA 1
ATOM 1416 C C . ASP A 1 174 ? 1.076 -0.702 -27.389 1.00 69.94 174 ASP A C 1
ATOM 1418 O O . ASP A 1 174 ? 1.342 0.204 -28.172 1.00 69.94 174 ASP A O 1
ATOM 1422 N N . ALA A 1 175 ? -0.179 -1.146 -27.237 1.00 66.62 175 ALA A N 1
ATOM 1423 C CA . ALA A 1 175 ? -1.319 -0.668 -28.029 1.00 66.62 175 ALA A CA 1
ATOM 1424 C C . ALA A 1 175 ? -1.678 0.814 -27.792 1.00 66.62 175 ALA A C 1
ATOM 1426 O O . ALA A 1 175 ? -2.112 1.498 -28.711 1.00 66.62 175 ALA A O 1
ATOM 1427 N N . ILE A 1 176 ? -1.505 1.325 -26.568 1.00 67.31 176 ILE A N 1
ATOM 1428 C CA . ILE A 1 176 ? -1.799 2.731 -26.229 1.00 67.31 176 ILE A CA 1
ATOM 1429 C C . ILE A 1 176 ? -0.597 3.624 -26.548 1.00 67.31 176 ILE A C 1
ATOM 1431 O O . ILE A 1 176 ? -0.752 4.791 -26.907 1.00 67.31 176 ILE A O 1
ATOM 1435 N N . LEU A 1 177 ? 0.610 3.070 -26.447 1.00 71.56 177 LEU A N 1
ATOM 1436 C CA . LEU A 1 177 ? 1.861 3.752 -26.754 1.00 71.56 177 LEU A CA 1
ATOM 1437 C C . LEU A 1 177 ? 1.956 4.193 -28.219 1.00 71.56 177 LEU A C 1
ATOM 1439 O O . LEU A 1 177 ? 2.488 5.276 -28.474 1.00 71.56 177 LEU A O 1
ATOM 1443 N N . GLU A 1 178 ? 1.414 3.408 -29.154 1.00 69.50 178 GLU A N 1
ATOM 1444 C CA . GLU A 1 178 ? 1.377 3.742 -30.587 1.00 69.50 178 GLU A CA 1
ATOM 1445 C C . GLU A 1 178 ? 0.513 4.975 -30.903 1.00 69.50 178 GLU A C 1
ATOM 1447 O O . GLU A 1 178 ? 0.848 5.737 -31.808 1.00 69.50 178 GLU A O 1
ATOM 1452 N N . GLU A 1 179 ? -0.542 5.224 -30.122 1.00 69.31 179 GLU A N 1
ATOM 1453 C CA . GLU A 1 179 ? -1.437 6.383 -30.278 1.00 69.31 179 GLU A CA 1
ATOM 1454 C C . GLU A 1 179 ? -1.064 7.568 -29.365 1.00 69.31 179 GLU A C 1
ATOM 1456 O O . GLU A 1 179 ? -1.634 8.658 -29.462 1.00 69.31 179 GLU A O 1
ATOM 1461 N N . SER A 1 180 ? -0.112 7.370 -28.449 1.00 72.31 180 SER A N 1
ATOM 1462 C CA . SER A 1 180 ? 0.245 8.352 -27.423 1.00 72.31 180 SER A CA 1
ATOM 1463 C C . SER A 1 180 ? 1.183 9.457 -27.927 1.00 72.31 180 SER A C 1
ATOM 1465 O O . SER A 1 180 ? 1.886 9.329 -28.929 1.00 72.31 180 SER A O 1
ATOM 1467 N N . SER A 1 181 ? 1.227 10.580 -27.200 1.00 73.06 181 SER A N 1
ATOM 1468 C CA . SER A 1 181 ? 2.167 11.664 -27.501 1.00 73.06 181 SER A CA 1
ATOM 1469 C C . SER A 1 181 ? 3.623 11.216 -27.320 1.00 73.06 181 SER A C 1
ATOM 1471 O O . SER A 1 181 ? 3.935 10.389 -26.461 1.00 73.06 181 SER A O 1
ATOM 1473 N N . SER A 1 182 ? 4.546 11.824 -28.076 1.00 76.31 182 SER A N 1
ATOM 1474 C CA . SER A 1 182 ? 5.983 11.500 -28.010 1.00 76.31 182 SER A CA 1
ATOM 1475 C C . SER A 1 182 ? 6.567 11.605 -26.594 1.00 76.31 182 SER A C 1
ATOM 1477 O O . SER A 1 182 ? 7.469 10.853 -26.242 1.00 76.31 182 SER A O 1
ATOM 1479 N N . LEU A 1 183 ? 6.016 12.486 -25.753 1.00 74.81 183 LEU A N 1
ATOM 1480 C CA . LEU A 1 183 ? 6.378 12.623 -24.340 1.00 74.81 183 LEU A CA 1
ATOM 1481 C C . LEU A 1 183 ? 5.966 11.414 -23.493 1.00 74.81 183 LEU A C 1
ATOM 1483 O O . LEU A 1 183 ? 6.762 10.950 -22.681 1.00 74.81 183 LEU A O 1
ATOM 1487 N N . VAL A 1 184 ? 4.743 10.904 -23.660 1.00 77.31 184 VAL A N 1
ATOM 1488 C CA . VAL A 1 184 ? 4.256 9.736 -22.904 1.00 77.31 184 VAL A CA 1
ATOM 1489 C C . VAL A 1 184 ? 5.040 8.495 -23.299 1.00 77.31 184 VAL A C 1
ATOM 1491 O O . VAL A 1 184 ? 5.469 7.745 -22.424 1.00 77.31 184 VAL A O 1
ATOM 1494 N N . LYS A 1 185 ? 5.320 8.345 -24.596 1.00 80.62 185 LYS A N 1
ATOM 1495 C CA . LYS A 1 185 ? 6.161 7.267 -25.101 1.00 80.62 185 LYS A CA 1
ATOM 1496 C C . LYS A 1 185 ? 7.558 7.278 -24.485 1.00 80.62 185 LYS A C 1
ATOM 1498 O O . LYS A 1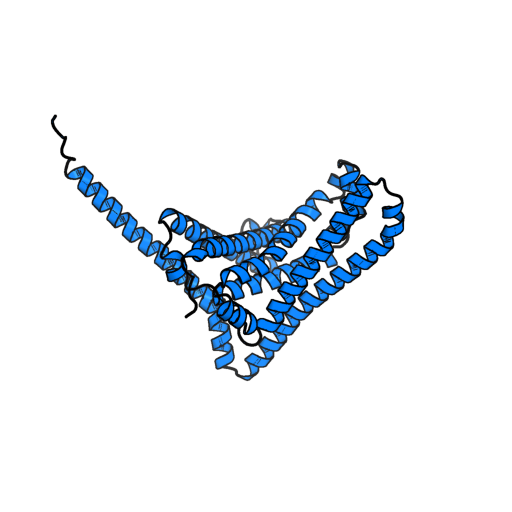 185 ? 7.964 6.286 -23.886 1.00 80.62 185 LYS A O 1
ATOM 1503 N N . VAL A 1 186 ? 8.238 8.426 -24.521 1.00 80.06 186 VAL A N 1
ATOM 1504 C CA . VAL A 1 186 ? 9.562 8.586 -23.899 1.00 80.06 186 VAL A CA 1
ATOM 1505 C C . VAL A 1 186 ? 9.505 8.330 -22.389 1.00 80.06 186 VAL A C 1
ATOM 1507 O O . VAL A 1 186 ? 10.363 7.638 -21.855 1.00 80.06 186 VAL A O 1
ATOM 1510 N N . MET A 1 187 ? 8.477 8.801 -21.677 1.00 80.38 187 MET A N 1
ATOM 1511 C CA . MET A 1 187 ? 8.338 8.496 -20.248 1.00 80.38 187 MET A CA 1
ATOM 1512 C C . MET A 1 187 ? 8.147 6.997 -19.986 1.00 80.38 187 MET A C 1
ATOM 1514 O O . MET A 1 187 ? 8.755 6.468 -19.062 1.00 80.38 187 MET A O 1
ATOM 1518 N N . CYS A 1 188 ? 7.330 6.296 -20.766 1.00 81.25 188 CYS A N 1
ATOM 1519 C CA . CYS A 1 188 ? 7.091 4.868 -20.567 1.00 81.25 188 CYS A CA 1
ATOM 1520 C C . CYS A 1 188 ? 8.303 3.998 -20.945 1.00 81.25 188 CYS A C 1
ATOM 1522 O O . CYS A 1 188 ? 8.534 2.991 -20.282 1.00 81.25 188 CYS A O 1
ATOM 1524 N N . GLU A 1 189 ? 9.066 4.369 -21.978 1.00 81.62 189 GLU A N 1
ATOM 1525 C CA . GLU A 1 189 ? 10.185 3.566 -22.502 1.00 81.62 189 GLU A CA 1
ATOM 1526 C C . GLU A 1 189 ? 11.531 3.899 -21.839 1.00 81.62 189 GLU A C 1
ATOM 1528 O O . GLU A 1 189 ? 12.324 2.997 -21.565 1.00 81.62 189 GLU A O 1
ATOM 1533 N N . GLU A 1 190 ? 11.777 5.175 -21.531 1.00 80.56 190 GLU A N 1
ATOM 1534 C CA . GLU A 1 190 ? 13.100 5.672 -21.122 1.00 80.56 190 GLU A CA 1
ATOM 1535 C C . GLU A 1 190 ? 13.205 5.975 -19.623 1.00 80.56 190 GLU A C 1
ATOM 1537 O O . GLU A 1 190 ? 14.300 6.199 -19.092 1.00 80.56 190 GLU A O 1
ATOM 1542 N N . SER A 1 191 ? 12.076 5.927 -18.910 1.00 77.44 191 SER A N 1
ATOM 1543 C CA . SER A 1 191 ? 12.041 5.990 -17.449 1.00 77.44 191 SER A CA 1
ATOM 1544 C C . SER A 1 191 ? 11.835 4.613 -16.811 1.00 77.44 191 SER A C 1
ATOM 1546 O O . SER A 1 191 ? 11.553 3.610 -17.470 1.00 77.44 191 SER A O 1
ATOM 1548 N N . TYR A 1 192 ? 11.902 4.574 -15.480 1.00 75.94 192 TYR A N 1
ATOM 1549 C CA . TYR A 1 192 ? 11.615 3.376 -14.691 1.00 75.94 192 TYR A CA 1
ATOM 1550 C C . TYR A 1 192 ? 10.207 2.788 -14.920 1.00 75.94 192 TYR A C 1
ATOM 1552 O O . TYR A 1 192 ? 9.981 1.638 -14.545 1.00 75.94 192 TYR A O 1
ATOM 1560 N N . LEU A 1 193 ? 9.258 3.555 -15.483 1.00 78.38 193 LEU A N 1
ATOM 1561 C CA . LEU A 1 193 ? 7.881 3.104 -15.708 1.00 78.38 193 LEU A CA 1
ATOM 1562 C C . LEU A 1 193 ? 7.854 1.820 -16.539 1.00 78.38 193 LEU A C 1
ATOM 1564 O O . LEU A 1 193 ? 6.994 0.973 -16.299 1.00 78.38 193 LEU A O 1
ATOM 1568 N N . LYS A 1 194 ? 8.857 1.617 -17.408 1.00 79.50 194 LYS A N 1
ATOM 1569 C CA . LYS A 1 194 ? 9.066 0.376 -18.161 1.00 79.50 194 LYS A CA 1
ATOM 1570 C C . LYS A 1 194 ? 9.121 -0.864 -17.268 1.00 79.50 194 LYS A C 1
ATOM 1572 O O . LYS A 1 194 ? 8.619 -1.910 -17.653 1.00 79.50 194 LYS A O 1
ATOM 1577 N N . LEU A 1 195 ? 9.659 -0.752 -16.051 1.00 76.69 195 LEU A N 1
ATOM 1578 C CA . LEU A 1 195 ? 9.756 -1.858 -15.095 1.00 76.69 195 LEU A CA 1
ATOM 1579 C C . LEU A 1 195 ? 8.402 -2.222 -14.462 1.00 76.69 195 LEU A C 1
ATOM 1581 O O . LEU A 1 195 ? 8.255 -3.307 -13.905 1.00 76.69 195 LEU A O 1
ATOM 1585 N N . LEU A 1 196 ? 7.414 -1.327 -14.528 1.00 76.62 196 LEU A N 1
ATOM 1586 C CA . LEU A 1 196 ? 6.059 -1.578 -14.038 1.00 76.62 196 LEU A CA 1
ATOM 1587 C C . LEU A 1 196 ? 5.144 -2.182 -15.112 1.00 76.62 196 LEU A C 1
ATOM 1589 O O . LEU A 1 196 ? 4.008 -2.532 -14.792 1.00 76.62 196 LEU A O 1
ATOM 1593 N N . THR A 1 197 ? 5.603 -2.312 -16.358 1.00 77.50 197 THR A N 1
ATOM 1594 C CA . THR A 1 197 ? 4.825 -2.893 -17.461 1.00 77.50 197 THR A CA 1
ATOM 1595 C C . THR A 1 197 ? 5.050 -4.398 -17.588 1.00 77.50 197 THR A C 1
ATOM 1597 O O . THR A 1 197 ? 5.896 -4.994 -16.913 1.00 77.50 197 THR A O 1
ATOM 1600 N N . ASP A 1 198 ? 4.310 -5.021 -18.502 1.00 73.69 198 ASP A N 1
ATOM 1601 C CA . ASP A 1 198 ? 4.400 -6.455 -18.785 1.00 73.69 198 ASP A CA 1
ATOM 1602 C C . ASP A 1 198 ? 5.753 -6.873 -19.391 1.00 73.69 198 ASP A C 1
ATOM 1604 O O . ASP A 1 198 ? 6.057 -8.064 -19.443 1.00 73.69 198 ASP A O 1
ATOM 1608 N N . LYS A 1 199 ? 6.614 -5.913 -19.773 1.00 75.50 199 LYS A N 1
ATOM 1609 C CA . LYS A 1 199 ? 7.998 -6.171 -20.212 1.00 75.50 199 LYS A CA 1
ATOM 1610 C C . LYS A 1 199 ? 8.871 -6.727 -19.078 1.00 75.50 199 LYS A C 1
ATOM 1612 O O . LYS A 1 199 ? 9.827 -7.454 -19.339 1.00 75.50 199 LYS A O 1
ATOM 1617 N N . HIS A 1 200 ? 8.522 -6.444 -17.819 1.00 78.50 200 HIS A N 1
ATOM 1618 C CA . HIS A 1 200 ? 9.236 -6.936 -16.636 1.00 78.50 200 HIS A CA 1
ATOM 1619 C C . HIS A 1 200 ? 8.273 -7.587 -15.617 1.00 78.50 200 HIS A C 1
ATOM 1621 O O . HIS A 1 200 ? 8.106 -7.102 -14.494 1.00 78.50 200 HIS A O 1
ATOM 1627 N N . PRO A 1 201 ? 7.667 -8.744 -15.951 1.00 75.50 201 PRO A N 1
ATOM 1628 C CA . PRO A 1 201 ? 6.563 -9.320 -15.177 1.00 75.50 201 PRO A CA 1
ATOM 1629 C C . PRO A 1 201 ? 7.000 -9.828 -13.796 1.00 75.50 201 PRO A C 1
ATOM 1631 O O . PRO A 1 201 ? 6.266 -9.715 -12.814 1.00 75.50 201 PRO A O 1
ATOM 1634 N N . VAL A 1 202 ? 8.227 -10.353 -13.687 1.00 76.69 202 VAL A N 1
ATOM 1635 C CA . VAL A 1 202 ? 8.805 -10.810 -12.409 1.00 76.69 202 VAL A CA 1
ATOM 1636 C C . VAL A 1 202 ? 8.917 -9.647 -11.426 1.00 76.69 202 VAL A C 1
ATOM 1638 O O . VAL A 1 202 ? 8.603 -9.782 -10.244 1.00 76.69 202 VAL A O 1
ATOM 1641 N N . PHE A 1 203 ? 9.327 -8.491 -11.933 1.00 73.12 203 PHE A N 1
ATOM 1642 C CA . PHE A 1 203 ? 9.553 -7.294 -11.145 1.00 73.12 203 PHE A CA 1
ATOM 1643 C C . PHE A 1 203 ? 8.241 -6.675 -10.664 1.00 73.12 203 PHE A C 1
ATOM 1645 O O . PHE A 1 203 ? 8.070 -6.410 -9.472 1.00 73.12 203 PHE A O 1
ATOM 1652 N N . GLN A 1 204 ? 7.282 -6.537 -11.579 1.00 76.94 204 GLN A N 1
ATOM 1653 C CA . GLN A 1 204 ? 5.932 -6.077 -11.282 1.00 76.94 204 GLN A CA 1
ATOM 1654 C C . GLN A 1 204 ? 5.270 -6.960 -10.208 1.00 76.94 204 GLN A C 1
ATOM 1656 O O . GLN A 1 204 ? 4.728 -6.451 -9.223 1.00 76.94 204 GLN A O 1
ATOM 1661 N N . ARG A 1 205 ? 5.382 -8.289 -10.336 1.00 78.12 205 ARG A N 1
ATOM 1662 C CA . ARG A 1 205 ? 4.837 -9.244 -9.362 1.00 78.12 205 ARG A CA 1
ATOM 1663 C C . ARG A 1 205 ? 5.521 -9.150 -7.998 1.00 78.12 205 ARG A C 1
ATOM 1665 O O . ARG A 1 205 ? 4.837 -9.176 -6.975 1.00 78.12 205 ARG A O 1
ATOM 1672 N N . ALA A 1 206 ? 6.847 -9.021 -7.968 1.00 77.44 206 ALA A N 1
ATOM 1673 C CA . ALA A 1 206 ? 7.602 -8.892 -6.725 1.00 77.44 206 ALA A CA 1
ATOM 1674 C C . ALA A 1 206 ? 7.230 -7.607 -5.966 1.00 77.44 206 ALA A C 1
ATOM 1676 O O . ALA A 1 206 ? 7.010 -7.652 -4.754 1.00 77.44 206 ALA A O 1
ATOM 1677 N N . LEU A 1 207 ? 7.085 -6.482 -6.676 1.00 78.56 207 LEU A N 1
ATOM 1678 C CA . LEU A 1 207 ? 6.675 -5.210 -6.081 1.00 78.56 207 LEU A CA 1
ATOM 1679 C C . LEU A 1 207 ? 5.217 -5.239 -5.593 1.00 78.56 207 LEU A C 1
ATOM 1681 O O . LEU A 1 207 ? 4.919 -4.715 -4.521 1.00 78.56 207 LEU A O 1
ATOM 1685 N N . ARG A 1 208 ? 4.305 -5.897 -6.323 1.00 79.69 208 ARG A N 1
ATOM 1686 C CA . ARG A 1 208 ? 2.927 -6.138 -5.852 1.00 79.69 208 ARG A CA 1
ATOM 1687 C C . ARG A 1 208 ? 2.909 -6.960 -4.563 1.00 79.69 208 ARG A C 1
ATOM 1689 O O . ARG A 1 208 ? 2.206 -6.596 -3.623 1.00 79.69 208 ARG A O 1
ATOM 1696 N N . LEU A 1 209 ? 3.709 -8.026 -4.493 1.00 78.62 209 LEU A N 1
ATOM 1697 C CA . LEU A 1 209 ? 3.793 -8.886 -3.313 1.00 78.62 209 LEU A CA 1
ATOM 1698 C C . LEU A 1 209 ? 4.356 -8.137 -2.096 1.00 78.62 209 LEU A C 1
ATOM 1700 O O . LEU A 1 209 ? 3.760 -8.198 -1.021 1.00 78.62 209 LEU A O 1
ATOM 1704 N N . SER A 1 210 ? 5.461 -7.400 -2.256 1.00 79.81 210 SER A N 1
ATOM 1705 C CA . SER A 1 210 ? 6.046 -6.611 -1.162 1.00 79.81 210 SER A CA 1
ATOM 1706 C C . SER A 1 210 ? 5.080 -5.533 -0.663 1.00 79.81 210 SER A C 1
ATOM 1708 O O . SER A 1 210 ? 4.936 -5.335 0.544 1.00 79.81 210 SER A O 1
ATOM 1710 N N . THR A 1 211 ? 4.348 -4.903 -1.583 1.00 80.38 211 THR A N 1
ATOM 1711 C CA . THR A 1 211 ? 3.310 -3.916 -1.276 1.00 80.38 211 THR A CA 1
ATOM 1712 C C . THR A 1 211 ? 2.146 -4.538 -0.503 1.00 80.38 211 THR A C 1
ATOM 1714 O O . THR A 1 211 ? 1.737 -3.994 0.521 1.00 80.38 211 THR A O 1
ATOM 1717 N N . ALA A 1 212 ? 1.654 -5.707 -0.919 1.00 79.25 212 ALA A N 1
ATOM 1718 C CA . ALA A 1 212 ? 0.589 -6.420 -0.214 1.00 79.25 212 ALA A CA 1
ATOM 1719 C C . ALA A 1 212 ? 1.006 -6.821 1.214 1.00 79.25 212 ALA A C 1
ATOM 1721 O O . ALA A 1 212 ? 0.255 -6.583 2.161 1.00 79.25 212 ALA A O 1
ATOM 1722 N N . ILE A 1 213 ? 2.226 -7.350 1.383 1.00 78.38 213 ILE A N 1
ATOM 1723 C CA . ILE A 1 213 ? 2.791 -7.681 2.702 1.00 78.38 213 ILE A CA 1
ATOM 1724 C C . ILE A 1 213 ? 2.814 -6.434 3.593 1.00 78.38 213 ILE A C 1
ATOM 1726 O O . ILE A 1 213 ? 2.325 -6.478 4.724 1.00 78.38 213 ILE A O 1
ATOM 1730 N N . ALA A 1 214 ? 3.331 -5.313 3.083 1.00 78.88 214 ALA A N 1
ATOM 1731 C CA . ALA A 1 214 ? 3.428 -4.072 3.842 1.00 78.88 214 ALA A CA 1
ATOM 1732 C C . ALA A 1 214 ? 2.048 -3.523 4.254 1.00 78.88 214 ALA A C 1
ATOM 1734 O O . ALA A 1 214 ? 1.896 -3.057 5.383 1.00 78.88 214 ALA A O 1
ATOM 1735 N N . ILE A 1 215 ? 1.025 -3.634 3.397 1.00 80.88 215 ILE A N 1
ATOM 1736 C CA . ILE A 1 215 ? -0.346 -3.218 3.734 1.00 80.88 215 ILE A CA 1
ATOM 1737 C C . ILE A 1 215 ? -0.939 -4.087 4.839 1.00 80.88 215 ILE A C 1
ATOM 1739 O O . ILE A 1 215 ? -1.540 -3.555 5.771 1.00 80.88 215 ILE A O 1
ATOM 1743 N N . CYS A 1 216 ? -0.764 -5.410 4.781 1.00 77.19 216 CYS A N 1
ATOM 1744 C CA . CYS A 1 216 ? -1.224 -6.284 5.860 1.00 77.19 216 CYS A CA 1
ATOM 1745 C C . CYS A 1 216 ? -0.607 -5.872 7.207 1.00 77.19 216 CYS A C 1
ATOM 1747 O O . CYS A 1 216 ? -1.312 -5.815 8.216 1.00 77.19 216 CYS A O 1
ATOM 1749 N N . GLN A 1 217 ? 0.676 -5.494 7.208 1.00 76.38 217 GLN A N 1
ATOM 1750 C CA . GLN A 1 217 ? 1.346 -4.973 8.402 1.00 76.38 217 GLN A CA 1
ATOM 1751 C C . GLN A 1 217 ? 0.830 -3.607 8.837 1.00 76.38 217 GLN A C 1
ATOM 1753 O O . GLN A 1 217 ? 0.644 -3.364 10.029 1.00 76.38 217 GLN A O 1
ATOM 1758 N N . PHE A 1 218 ? 0.549 -2.721 7.887 1.00 81.62 218 PHE A N 1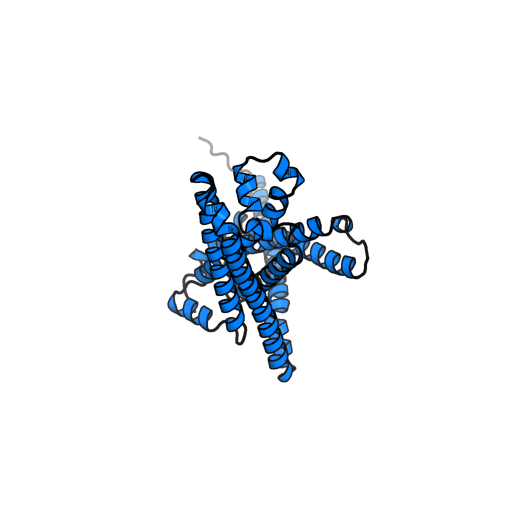
ATOM 1759 C CA . PHE A 1 218 ? -0.070 -1.434 8.169 1.00 81.62 218 PHE A CA 1
ATOM 1760 C C . PHE A 1 218 ? -1.453 -1.589 8.819 1.00 81.62 218 PHE A C 1
ATOM 1762 O O . PHE A 1 218 ? -1.758 -0.883 9.780 1.00 81.62 218 PHE A O 1
ATOM 1769 N N . ILE A 1 219 ? -2.273 -2.536 8.356 1.00 79.88 219 ILE A N 1
ATOM 1770 C CA . ILE A 1 219 ? -3.584 -2.826 8.953 1.00 79.88 219 ILE A CA 1
ATOM 1771 C C . ILE A 1 219 ? -3.416 -3.308 10.398 1.00 79.88 219 ILE A C 1
ATOM 1773 O O . ILE A 1 219 ? -4.096 -2.803 11.293 1.00 79.88 219 ILE A O 1
ATOM 1777 N N . GLN A 1 220 ? -2.487 -4.237 10.645 1.00 76.38 220 GLN A N 1
ATOM 1778 C CA . GLN A 1 220 ? -2.188 -4.717 11.996 1.00 76.38 220 GLN A CA 1
ATOM 1779 C C . GLN A 1 220 ? -1.732 -3.572 12.915 1.00 76.38 220 GLN A C 1
ATOM 1781 O O . GLN A 1 220 ? -2.245 -3.437 14.026 1.00 76.38 220 GLN A O 1
ATOM 1786 N N . LEU A 1 221 ? -0.838 -2.708 12.425 1.00 76.75 221 LEU A N 1
ATOM 1787 C CA . LEU A 1 221 ? -0.374 -1.516 13.133 1.00 76.75 221 LEU A CA 1
ATOM 1788 C C . LEU A 1 221 ? -1.538 -0.584 13.499 1.00 76.75 221 LEU A C 1
ATOM 1790 O O . LEU A 1 221 ? -1.651 -0.147 14.645 1.00 76.75 221 LEU A O 1
ATOM 1794 N N . CYS A 1 222 ? -2.421 -0.297 12.540 1.00 78.44 222 CYS A N 1
ATOM 1795 C CA . CYS A 1 222 ? -3.576 0.569 12.760 1.00 78.44 222 CYS A CA 1
ATOM 1796 C C . CYS A 1 222 ? -4.521 -0.003 13.821 1.00 78.44 222 CYS A C 1
ATOM 1798 O O . CYS A 1 222 ? -4.999 0.742 14.670 1.00 78.44 222 CYS A O 1
ATOM 1800 N N . LEU A 1 223 ? -4.781 -1.313 13.802 1.00 76.06 223 LEU A N 1
ATOM 1801 C CA . LEU A 1 223 ? -5.644 -1.971 14.789 1.00 76.06 223 LEU A CA 1
ATOM 1802 C C . LEU A 1 223 ? -5.044 -1.979 16.202 1.00 76.06 223 LEU A C 1
ATOM 1804 O O . LEU A 1 223 ? -5.795 -1.987 17.181 1.00 76.06 223 LEU A O 1
ATOM 1808 N N . GLU A 1 224 ? -3.715 -1.994 16.313 1.00 73.69 224 GLU A N 1
ATOM 1809 C CA . GLU A 1 224 ? -3.033 -1.953 17.604 1.00 73.69 224 GLU A CA 1
ATOM 1810 C C . GLU A 1 224 ? -2.979 -0.539 18.193 1.00 73.69 224 GLU A C 1
ATOM 1812 O O . GLU A 1 224 ? -3.217 -0.368 19.388 1.00 73.69 224 GLU A O 1
ATOM 1817 N N . ILE A 1 225 ? -2.683 0.462 17.364 1.00 73.38 225 ILE A N 1
ATOM 1818 C CA . ILE A 1 225 ? -2.488 1.847 17.805 1.00 73.38 225 ILE A CA 1
ATOM 1819 C C . ILE A 1 225 ? -3.811 2.583 17.989 1.00 73.38 225 ILE A C 1
ATOM 1821 O O . ILE A 1 225 ? -3.948 3.381 18.918 1.00 73.38 225 ILE A O 1
ATOM 1825 N N . LEU A 1 226 ? -4.780 2.367 17.094 1.00 73.12 226 LEU A N 1
ATOM 1826 C CA . LEU A 1 226 ? -6.042 3.083 17.184 1.00 73.12 226 LEU A CA 1
ATOM 1827 C C . LEU A 1 226 ? -6.844 2.586 18.393 1.00 73.12 226 LEU A C 1
ATOM 1829 O O . LEU A 1 226 ? -6.954 1.370 18.636 1.00 73.12 226 LEU A O 1
ATOM 1833 N N . PRO A 1 227 ? -7.469 3.517 19.136 1.00 69.06 227 PRO A N 1
ATOM 1834 C CA . PRO A 1 227 ? -8.344 3.141 20.225 1.00 69.06 227 PRO A CA 1
ATOM 1835 C C . PRO A 1 227 ? -9.504 2.303 19.688 1.00 69.06 227 PRO A C 1
ATOM 1837 O O . PRO A 1 227 ? -9.792 2.274 18.485 1.00 69.06 227 PRO A O 1
ATOM 1840 N N . ARG A 1 228 ? -10.181 1.598 20.597 1.00 75.25 228 ARG A N 1
ATOM 1841 C CA . ARG A 1 228 ? -11.335 0.776 20.223 1.00 75.25 228 ARG A CA 1
ATOM 1842 C C . ARG A 1 228 ? -12.317 1.600 19.399 1.00 75.25 228 ARG A C 1
ATOM 1844 O O . ARG A 1 228 ? -12.595 2.746 19.742 1.00 75.25 228 ARG A O 1
ATOM 1851 N N . TRP A 1 229 ? -12.875 1.040 18.333 1.00 72.69 229 TRP A N 1
ATOM 1852 C CA . TRP A 1 229 ? -13.755 1.783 17.429 1.00 72.69 229 TRP A CA 1
ATOM 1853 C C . TRP A 1 229 ? -14.962 2.355 18.165 1.00 72.69 229 TRP A C 1
ATOM 1855 O O . TRP A 1 229 ? -15.459 3.418 17.808 1.00 72.69 229 TRP A O 1
ATOM 1865 N N . ARG A 1 230 ? -15.378 1.716 19.265 1.00 70.19 230 ARG A N 1
ATOM 1866 C CA . ARG A 1 230 ? -16.362 2.281 20.191 1.00 70.19 230 ARG A CA 1
ATOM 1867 C C . ARG A 1 230 ? -15.973 3.668 20.718 1.00 70.19 230 ARG A C 1
ATOM 1869 O O . ARG A 1 230 ? -16.841 4.530 20.735 1.00 70.19 230 ARG A O 1
ATOM 1876 N N . SER A 1 231 ? -14.736 3.879 21.168 1.00 68.94 231 SER A N 1
ATOM 1877 C CA . SER A 1 231 ? -14.272 5.193 21.638 1.00 68.94 231 SER A CA 1
ATOM 1878 C C . SER A 1 231 ? -13.900 6.106 20.472 1.00 68.94 231 SER A C 1
ATOM 1880 O O . SER A 1 231 ? -14.272 7.275 20.483 1.00 68.94 231 SER A O 1
ATOM 1882 N N . ALA A 1 232 ? -13.283 5.561 19.422 1.00 67.81 232 ALA A N 1
ATOM 1883 C CA . ALA A 1 232 ? -12.934 6.300 18.209 1.00 67.81 232 ALA A CA 1
ATOM 1884 C C . ALA A 1 232 ? -14.156 6.974 17.550 1.00 67.81 232 ALA A C 1
ATOM 1886 O O . ALA A 1 232 ? -14.091 8.125 17.119 1.00 67.81 232 ALA A O 1
ATOM 1887 N N . LEU A 1 233 ? -15.290 6.266 17.505 1.00 69.38 233 LEU A N 1
ATOM 1888 C CA . LEU A 1 233 ? -16.523 6.715 16.857 1.00 69.38 233 LEU A CA 1
ATOM 1889 C C . LEU A 1 233 ? -17.511 7.401 17.821 1.00 69.38 233 LEU A C 1
ATOM 1891 O O . LEU A 1 233 ? -18.544 7.896 17.369 1.00 69.38 233 LEU A O 1
ATOM 1895 N N . ALA A 1 234 ? -17.232 7.442 19.132 1.00 63.88 234 ALA A N 1
ATOM 1896 C CA . ALA A 1 234 ? -18.171 7.943 20.146 1.00 63.88 234 ALA A CA 1
ATOM 1897 C C . ALA A 1 234 ? -18.543 9.427 19.968 1.00 63.88 234 ALA A C 1
ATOM 1899 O O . ALA A 1 234 ? -19.655 9.818 20.320 1.00 63.88 234 ALA A O 1
ATOM 1900 N N . GLY A 1 235 ? -17.640 10.234 19.401 1.00 63.56 235 GLY A N 1
ATOM 1901 C CA . GLY A 1 235 ? -17.830 11.673 19.180 1.00 63.56 235 GLY A CA 1
ATOM 1902 C C . GLY A 1 235 ? -18.309 12.065 17.778 1.00 63.56 235 GLY A C 1
ATOM 1903 O O . GLY A 1 235 ? -18.443 13.252 17.495 1.00 63.56 235 GLY A O 1
ATOM 1904 N N . LEU A 1 236 ? -18.545 11.106 16.876 1.00 70.56 236 LEU A N 1
ATOM 1905 C CA . LEU A 1 236 ? -18.916 11.413 15.492 1.00 70.56 236 LEU A CA 1
ATOM 1906 C C . LEU A 1 236 ? -20.417 11.643 15.315 1.00 70.56 236 LEU A C 1
ATOM 1908 O O . LEU A 1 236 ? -21.263 11.063 16.002 1.00 70.56 236 LEU A O 1
ATOM 1912 N N . SER A 1 237 ? -20.749 12.468 14.320 1.00 75.81 237 SER A N 1
ATOM 1913 C CA . SER A 1 237 ? -22.131 12.671 13.894 1.00 75.81 237 SER A CA 1
ATOM 1914 C C . SER A 1 237 ? -22.766 11.345 13.451 1.00 75.81 237 SER A C 1
ATOM 1916 O O . SER A 1 237 ? -22.092 10.404 13.009 1.00 75.81 237 SER A O 1
ATOM 1918 N N . THR A 1 238 ? -24.093 11.259 13.555 1.00 71.75 238 THR A N 1
ATOM 1919 C CA . THR A 1 238 ? -24.846 10.057 13.176 1.00 71.75 238 THR A CA 1
ATOM 1920 C C . THR A 1 238 ? -24.575 9.668 11.719 1.00 71.75 238 THR A C 1
ATOM 1922 O O . THR A 1 238 ? -24.337 8.498 11.435 1.00 71.75 238 THR A O 1
ATOM 1925 N N . THR A 1 239 ? -24.535 10.643 10.808 1.00 76.94 239 THR A N 1
ATOM 1926 C CA . THR A 1 239 ? -24.270 10.433 9.376 1.00 76.94 239 THR A CA 1
ATOM 1927 C C . THR A 1 239 ? -22.848 9.942 9.118 1.00 76.94 239 THR A C 1
ATOM 1929 O O . THR A 1 239 ? -22.681 8.930 8.440 1.00 76.94 239 THR A O 1
ATOM 1932 N N . SER A 1 240 ? -21.833 10.580 9.711 1.00 77.06 240 SER A N 1
ATOM 1933 C CA . SER A 1 240 ? -20.432 10.152 9.577 1.00 77.06 240 SER A CA 1
ATOM 1934 C C . SER A 1 240 ? -20.221 8.734 10.101 1.00 77.06 240 SER A C 1
ATOM 1936 O O . SER A 1 240 ? -19.514 7.943 9.481 1.00 77.06 240 SER A O 1
ATOM 1938 N N . THR A 1 241 ? -20.881 8.375 11.205 1.00 74.25 241 THR A N 1
ATOM 1939 C CA . THR A 1 241 ? -20.763 7.023 11.757 1.00 74.25 241 THR A CA 1
ATOM 1940 C C . THR A 1 241 ? -21.408 5.974 10.851 1.00 74.25 241 THR A C 1
ATOM 1942 O O . THR A 1 241 ? -20.842 4.900 10.648 1.00 74.25 241 THR A O 1
ATOM 1945 N N . PHE A 1 242 ? -22.582 6.269 10.283 1.00 77.06 242 PHE A N 1
ATOM 1946 C CA . PHE A 1 242 ? -23.220 5.356 9.336 1.00 77.06 242 PHE A CA 1
ATOM 1947 C C . PHE A 1 242 ? -22.369 5.166 8.082 1.00 77.06 242 PHE A C 1
ATOM 1949 O O . PHE A 1 242 ? -22.168 4.022 7.680 1.00 77.06 242 PHE A O 1
ATOM 1956 N N . LEU A 1 243 ? -21.810 6.244 7.526 1.00 82.88 243 LEU A N 1
ATOM 1957 C CA . LEU A 1 243 ? -20.925 6.179 6.361 1.00 82.88 243 LEU A CA 1
ATOM 1958 C C . LEU A 1 243 ? -19.661 5.361 6.648 1.00 82.88 243 LEU A C 1
ATOM 1960 O O . LEU A 1 243 ? -19.388 4.407 5.927 1.00 82.88 243 LEU A O 1
ATOM 1964 N N . LEU A 1 244 ? -18.933 5.664 7.726 1.00 80.12 244 LEU A N 1
ATOM 1965 C CA . LEU A 1 244 ? -17.702 4.946 8.083 1.00 80.12 244 LEU A CA 1
ATOM 1966 C C . LEU A 1 244 ? -17.961 3.477 8.415 1.00 80.12 244 LEU A C 1
ATOM 1968 O O . LEU A 1 244 ? -17.236 2.600 7.948 1.00 80.12 244 LEU A O 1
ATOM 1972 N N . GLY A 1 245 ? -19.008 3.200 9.191 1.00 77.56 245 GLY A N 1
ATOM 1973 C CA . GLY A 1 245 ? -19.408 1.834 9.508 1.00 77.56 245 GLY A CA 1
ATOM 1974 C C . GLY A 1 245 ? -19.873 1.053 8.280 1.00 77.56 245 GLY A C 1
ATOM 1975 O O . GLY A 1 245 ? -19.637 -0.147 8.182 1.00 77.56 245 GLY A O 1
ATOM 1976 N N . GLY A 1 246 ? -20.506 1.736 7.325 1.00 81.44 246 GLY A N 1
ATOM 1977 C CA . GLY A 1 246 ? -21.131 1.104 6.165 1.00 81.44 246 GLY A CA 1
ATOM 1978 C C . GLY A 1 246 ? -20.076 0.784 5.132 1.00 81.44 246 GLY A C 1
ATOM 1979 O O . GLY A 1 246 ? -20.044 -0.317 4.590 1.00 81.44 246 GLY A O 1
ATOM 1980 N N . TRP A 1 247 ? -19.145 1.721 4.962 1.00 86.25 247 TRP A N 1
ATOM 1981 C CA . TRP A 1 247 ? -17.922 1.522 4.213 1.00 86.25 247 TRP A CA 1
ATOM 1982 C C . TRP A 1 247 ? -17.129 0.335 4.767 1.00 86.25 247 TRP A C 1
ATOM 1984 O O . TRP A 1 247 ? -16.766 -0.553 4.002 1.00 86.25 247 TRP A O 1
ATOM 1994 N N . LEU A 1 248 ? -16.949 0.239 6.087 1.00 82.75 248 LEU A N 1
ATOM 1995 C CA . LEU A 1 248 ? -16.278 -0.905 6.698 1.00 82.75 248 LEU A CA 1
ATOM 1996 C C . LEU A 1 248 ? -17.001 -2.229 6.403 1.00 82.75 248 LEU A C 1
ATOM 1998 O O . LEU A 1 248 ? -16.363 -3.189 5.976 1.00 82.75 248 LEU A O 1
ATOM 2002 N N . LEU A 1 249 ? -18.315 -2.305 6.626 1.00 81.75 249 LEU A N 1
ATOM 2003 C CA . LEU A 1 249 ? -19.086 -3.526 6.364 1.00 81.75 249 LEU A CA 1
ATOM 2004 C C . LEU A 1 249 ? -19.009 -3.930 4.887 1.00 81.75 249 LEU A C 1
ATOM 2006 O O . LEU A 1 249 ? -18.795 -5.103 4.590 1.00 81.75 249 LEU A O 1
ATOM 2010 N N . GLY A 1 250 ? -19.108 -2.960 3.975 1.00 84.88 250 GLY A N 1
ATOM 2011 C CA . GLY A 1 250 ? -18.930 -3.177 2.542 1.00 84.88 250 GLY A CA 1
ATOM 2012 C C . GLY A 1 250 ? -17.534 -3.698 2.207 1.00 84.88 250 GLY A C 1
ATOM 2013 O O . GLY A 1 250 ? -17.411 -4.731 1.557 1.00 84.88 250 GLY A O 1
ATOM 2014 N N . LEU A 1 251 ? -16.482 -3.049 2.713 1.00 84.88 251 LEU A N 1
ATOM 2015 C CA . LEU A 1 251 ? -15.088 -3.463 2.518 1.00 84.88 251 LEU A CA 1
ATOM 2016 C C . LEU A 1 251 ? -14.822 -4.890 2.997 1.00 84.88 251 LEU A C 1
ATOM 2018 O O . LEU A 1 251 ? -14.111 -5.642 2.335 1.00 84.88 251 LEU A O 1
ATOM 2022 N N . ASN A 1 252 ? -15.396 -5.272 4.137 1.00 83.19 252 ASN A N 1
ATOM 2023 C CA . ASN A 1 252 ? -15.228 -6.610 4.692 1.00 83.19 252 ASN A CA 1
ATOM 2024 C C . ASN A 1 252 ? -16.055 -7.656 3.951 1.00 83.19 252 ASN A C 1
ATOM 2026 O O . ASN A 1 252 ? -15.569 -8.761 3.741 1.00 83.19 252 ASN A O 1
ATOM 2030 N N . PHE A 1 253 ? -17.270 -7.317 3.516 1.00 84.31 253 PHE A N 1
ATOM 2031 C CA . PHE A 1 253 ? -18.066 -8.205 2.676 1.00 84.31 253 PHE A CA 1
ATOM 2032 C C . PHE A 1 253 ? -17.356 -8.472 1.346 1.00 84.31 253 PHE A C 1
ATOM 2034 O O . PHE A 1 253 ? -17.123 -9.625 0.992 1.00 84.31 253 PHE A O 1
ATOM 2041 N N . VAL A 1 254 ? -16.934 -7.411 0.653 1.00 87.12 254 VAL A N 1
ATOM 2042 C CA . VAL A 1 254 ? -16.216 -7.520 -0.621 1.00 87.12 254 VAL A CA 1
ATOM 2043 C C . VAL A 1 254 ? -14.879 -8.239 -0.432 1.00 87.12 254 VAL A C 1
ATOM 2045 O O . VAL A 1 254 ? -14.555 -9.128 -1.213 1.00 87.12 254 VAL A O 1
ATOM 2048 N N . GLY A 1 255 ? -14.130 -7.929 0.630 1.00 84.12 255 GLY A N 1
ATOM 2049 C CA . GLY A 1 255 ? -12.885 -8.626 0.956 1.00 84.12 255 GLY A CA 1
ATOM 2050 C C . GLY A 1 255 ? -13.084 -10.099 1.317 1.00 84.12 255 GLY A C 1
ATOM 2051 O O . GLY A 1 255 ? -12.272 -10.939 0.938 1.00 84.12 255 GLY A O 1
ATOM 2052 N N . GLY A 1 256 ? -14.184 -10.439 1.990 1.00 83.62 256 GLY A N 1
ATOM 2053 C CA . GLY A 1 256 ? -14.561 -11.819 2.289 1.00 83.62 256 GLY A CA 1
ATOM 2054 C C . GLY A 1 256 ? -14.878 -12.604 1.020 1.00 83.62 256 GLY A C 1
ATOM 2055 O O . GLY A 1 256 ? -14.314 -13.674 0.811 1.00 83.62 256 GLY A O 1
ATOM 2056 N N . VAL A 1 257 ? -15.702 -12.037 0.134 1.00 85.00 257 VAL A N 1
ATOM 2057 C CA . VAL A 1 257 ? -15.996 -12.618 -1.186 1.00 85.00 257 VAL A CA 1
ATOM 2058 C C . VAL A 1 257 ? -14.708 -12.792 -1.997 1.00 85.00 257 VAL A C 1
ATOM 2060 O O . VAL A 1 257 ? -14.478 -13.861 -2.555 1.00 85.00 257 VAL A O 1
ATOM 2063 N N . TRP A 1 258 ? -13.830 -11.785 -1.994 1.00 85.50 258 TRP A N 1
ATOM 2064 C CA . TRP A 1 258 ? -12.526 -11.855 -2.651 1.00 85.50 258 TRP A CA 1
ATOM 2065 C C . TRP A 1 258 ? -11.639 -12.974 -2.079 1.00 85.50 258 TRP A C 1
ATOM 2067 O O . TRP A 1 258 ? -11.014 -13.720 -2.824 1.00 85.50 258 TRP A O 1
ATOM 2077 N N . THR A 1 259 ? -11.622 -13.155 -0.759 1.00 81.00 259 THR A N 1
ATOM 2078 C CA . THR A 1 259 ? -10.824 -14.209 -0.112 1.00 81.00 259 THR A CA 1
ATOM 2079 C C . THR A 1 259 ? -11.371 -15.603 -0.422 1.00 81.00 259 THR A C 1
ATOM 2081 O O . THR A 1 259 ? -10.605 -16.515 -0.722 1.00 81.00 259 THR A O 1
ATOM 2084 N N . VAL A 1 260 ? -12.695 -15.780 -0.386 1.00 83.25 260 VAL A N 1
ATOM 2085 C CA . VAL A 1 260 ? -13.347 -17.051 -0.743 1.00 83.25 260 VAL A CA 1
ATOM 2086 C C . VAL A 1 260 ? -13.035 -17.422 -2.188 1.00 83.25 260 VAL A C 1
ATOM 2088 O O . VAL A 1 260 ? -12.672 -18.561 -2.468 1.00 83.25 260 VAL A O 1
ATOM 2091 N N . GLU A 1 261 ? -13.122 -16.457 -3.096 1.00 83.44 261 GLU A N 1
ATOM 2092 C CA . GLU A 1 261 ? -12.806 -16.666 -4.504 1.00 83.44 261 GLU A CA 1
ATOM 2093 C C . GLU A 1 261 ? -11.304 -16.915 -4.730 1.00 83.44 261 GLU A C 1
ATOM 2095 O O . GLU A 1 261 ? -10.945 -17.754 -5.552 1.00 83.44 261 GLU A O 1
ATOM 2100 N N . TRP A 1 262 ? -10.411 -16.281 -3.961 1.00 82.56 262 TRP A N 1
ATOM 2101 C CA . TRP A 1 262 ? -8.980 -16.600 -3.987 1.00 82.56 262 TRP A CA 1
ATOM 2102 C C . TRP A 1 262 ? -8.724 -18.077 -3.653 1.00 82.56 262 TRP A C 1
ATOM 2104 O O . TRP A 1 262 ? -7.998 -18.762 -4.377 1.00 82.56 262 TRP A O 1
ATOM 2114 N N . VAL A 1 263 ? -9.364 -18.584 -2.592 1.00 83.06 263 VAL A N 1
ATOM 2115 C CA . VAL A 1 263 ? -9.291 -20.003 -2.211 1.00 83.06 263 VAL A CA 1
ATOM 2116 C C . VAL A 1 263 ? -9.895 -20.881 -3.308 1.00 83.06 263 VAL A C 1
ATOM 2118 O O . VAL A 1 263 ? -9.284 -21.871 -3.703 1.00 83.06 263 VAL A O 1
ATOM 2121 N N . ALA A 1 264 ? -11.059 -20.506 -3.844 1.00 82.75 264 ALA A N 1
ATOM 2122 C CA . ALA A 1 264 ? -11.736 -21.246 -4.905 1.00 82.75 264 ALA A CA 1
ATOM 2123 C C . ALA A 1 264 ? -10.855 -21.397 -6.154 1.00 82.75 264 ALA A C 1
ATOM 2125 O O . ALA A 1 264 ? -10.674 -22.510 -6.647 1.00 82.75 264 ALA A O 1
ATOM 2126 N N . ARG A 1 265 ? -10.217 -20.306 -6.596 1.00 80.00 265 ARG A 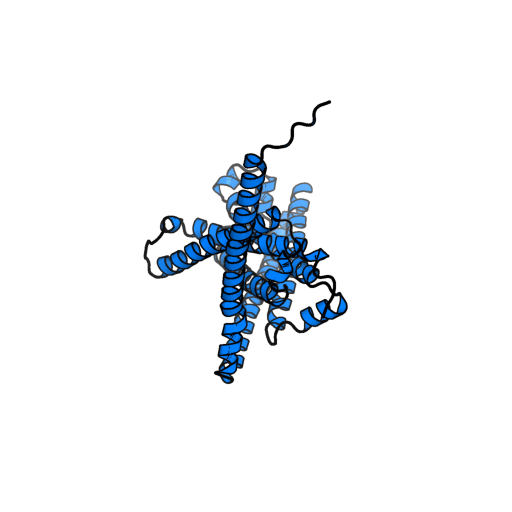N 1
ATOM 2127 C CA . ARG A 1 265 ? -9.267 -20.291 -7.717 1.00 80.00 265 ARG A CA 1
ATOM 2128 C C . ARG A 1 265 ? -8.061 -21.192 -7.479 1.00 80.00 265 ARG A C 1
ATOM 2130 O O . ARG A 1 265 ? -7.620 -21.850 -8.416 1.00 80.00 265 ARG A O 1
ATOM 2137 N N . HIS A 1 266 ? -7.557 -21.266 -6.245 1.00 81.44 266 HIS A N 1
ATOM 2138 C CA . HIS A 1 266 ? -6.445 -22.159 -5.904 1.00 81.44 266 HIS A CA 1
ATOM 2139 C C . HIS A 1 266 ? -6.800 -23.641 -6.109 1.00 81.44 266 HIS A C 1
ATOM 2141 O O . HIS A 1 266 ? -5.945 -24.433 -6.495 1.00 81.44 266 HIS A O 1
ATOM 2147 N N . PHE A 1 267 ? -8.071 -23.996 -5.911 1.00 84.56 267 PHE A N 1
ATOM 2148 C CA . PHE A 1 267 ? -8.599 -25.343 -6.135 1.00 84.56 267 PHE A CA 1
ATOM 2149 C C . PHE A 1 267 ? -9.299 -25.519 -7.496 1.00 84.56 267 PHE A C 1
ATOM 2151 O O . PHE A 1 267 ? -9.884 -26.571 -7.744 1.00 84.56 267 PHE A O 1
ATOM 2158 N N . GLY A 1 268 ? -9.258 -24.517 -8.383 1.00 78.00 268 GLY A N 1
ATOM 2159 C CA . GLY A 1 268 ? -9.914 -24.566 -9.697 1.00 78.00 268 GLY A CA 1
ATOM 2160 C C . GLY A 1 268 ? -11.449 -24.567 -9.651 1.00 78.00 268 GLY A C 1
ATOM 2161 O O . GLY A 1 268 ? -12.092 -24.998 -10.605 1.00 78.00 268 GLY A O 1
ATOM 2162 N N . LEU A 1 269 ? -12.049 -24.105 -8.551 1.00 79.06 269 LEU A N 1
ATOM 2163 C CA . LEU A 1 269 ? -13.496 -24.052 -8.345 1.00 79.06 269 LEU A CA 1
ATOM 2164 C C . LEU A 1 269 ? -14.055 -22.681 -8.747 1.00 79.06 269 LEU A C 1
ATOM 2166 O O . LEU A 1 269 ? -13.492 -21.647 -8.394 1.00 79.06 269 LEU A O 1
ATOM 2170 N N . LYS A 1 270 ? -15.203 -22.666 -9.434 1.00 79.56 270 LYS A N 1
ATOM 2171 C CA . LYS A 1 270 ? -15.945 -21.440 -9.772 1.00 79.56 270 LYS A CA 1
ATOM 2172 C C . LYS A 1 270 ? -17.115 -21.260 -8.808 1.00 79.56 270 LYS A C 1
ATOM 2174 O O . LYS A 1 270 ? -18.095 -21.995 -8.899 1.00 79.56 270 LYS A O 1
ATOM 2179 N N . ILE A 1 271 ? -17.005 -20.313 -7.875 1.00 75.62 271 ILE A N 1
ATOM 2180 C CA . ILE A 1 271 ? -18.017 -20.097 -6.821 1.00 75.62 271 ILE A CA 1
ATOM 2181 C C . ILE A 1 271 ? -18.760 -18.773 -7.021 1.00 75.62 271 ILE A C 1
ATOM 2183 O O . ILE A 1 271 ? -19.959 -18.694 -6.757 1.00 75.62 271 ILE A O 1
ATOM 2187 N N . THR A 1 272 ? -18.072 -17.730 -7.489 1.00 75.31 272 THR A N 1
ATOM 2188 C CA . THR A 1 272 ? -18.638 -16.378 -7.612 1.00 75.31 272 THR A CA 1
ATOM 2189 C C . THR A 1 272 ? -18.479 -15.829 -9.037 1.00 75.31 272 THR A C 1
ATOM 2191 O O . THR A 1 272 ? -17.638 -16.323 -9.789 1.00 75.31 272 THR A O 1
ATOM 2194 N N . PRO A 1 273 ? -19.231 -14.784 -9.441 1.00 72.81 273 PRO A N 1
ATOM 2195 C CA . PRO A 1 273 ? -19.034 -14.121 -10.739 1.00 72.81 273 PRO A CA 1
ATOM 2196 C C . PRO A 1 273 ? -17.648 -13.470 -10.896 1.00 72.81 273 PRO A C 1
ATOM 2198 O O . PRO A 1 273 ? -17.252 -13.124 -12.004 1.00 72.81 273 PRO A O 1
ATOM 2201 N N . LEU A 1 274 ? -16.873 -13.330 -9.812 1.00 74.31 274 LEU A N 1
ATOM 2202 C CA . LEU A 1 274 ? -15.471 -12.918 -9.894 1.00 74.31 274 LEU A CA 1
ATOM 2203 C C . LEU A 1 274 ? -14.576 -14.010 -10.508 1.00 74.31 274 LEU A C 1
ATOM 2205 O O . LEU A 1 274 ? -13.445 -13.713 -10.888 1.00 74.31 274 LEU A O 1
ATOM 2209 N N . SER A 1 275 ? -15.050 -15.253 -10.628 1.00 73.12 275 SER A N 1
ATOM 2210 C CA . SER A 1 275 ? -14.299 -16.361 -11.238 1.00 73.12 275 SER A CA 1
ATOM 2211 C C . SER A 1 275 ? -14.020 -16.171 -12.727 1.00 73.12 275 SER A C 1
ATOM 2213 O O . SER A 1 275 ? -13.028 -16.698 -13.227 1.00 73.12 275 SER A O 1
ATOM 2215 N N . ASP A 1 276 ? -14.823 -15.356 -13.412 1.00 80.00 276 ASP A N 1
ATOM 2216 C CA . ASP A 1 276 ? -14.645 -15.059 -14.835 1.00 80.00 276 ASP A CA 1
ATOM 2217 C C . ASP A 1 276 ? -13.662 -13.900 -15.092 1.00 80.00 276 ASP A C 1
ATOM 2219 O O . ASP A 1 276 ? -13.301 -13.637 -16.239 1.00 80.00 276 ASP A O 1
ATOM 2223 N N . LEU A 1 277 ? -13.178 -13.219 -14.041 1.00 80.75 277 LEU A N 1
ATOM 2224 C CA . LEU A 1 277 ? -12.146 -12.186 -14.181 1.00 80.75 277 LEU A CA 1
ATOM 2225 C C . LEU A 1 277 ? -10.813 -12.797 -14.620 1.00 80.75 277 LEU A C 1
ATOM 2227 O O . LEU A 1 277 ? -10.356 -13.798 -14.055 1.00 80.75 277 LEU A O 1
ATOM 2231 N N . THR A 1 278 ? -10.118 -12.127 -15.538 1.00 81.38 278 THR A N 1
ATOM 2232 C CA . THR A 1 278 ? -8.740 -12.498 -15.887 1.00 81.38 278 THR A CA 1
ATOM 2233 C C . THR A 1 278 ? -7.810 -12.346 -14.677 1.00 81.38 278 THR A C 1
ATOM 2235 O O . THR A 1 278 ? -8.113 -11.619 -13.728 1.00 81.38 278 THR A O 1
ATOM 2238 N N . ASN A 1 279 ? -6.648 -13.009 -14.689 1.00 75.75 279 ASN A N 1
ATOM 2239 C CA . ASN A 1 279 ? -5.662 -12.888 -13.602 1.00 75.75 279 ASN A CA 1
ATOM 2240 C C . ASN A 1 279 ? -5.264 -11.427 -13.341 1.00 75.75 279 ASN A C 1
ATOM 2242 O O . ASN A 1 279 ? -5.185 -11.002 -12.194 1.00 75.75 279 ASN A O 1
ATOM 2246 N N . TYR A 1 280 ? -5.107 -10.642 -14.407 1.00 74.62 280 TYR A N 1
ATOM 2247 C CA . TYR A 1 280 ? -4.800 -9.219 -14.317 1.00 74.62 280 TYR A CA 1
ATOM 2248 C C . TYR A 1 280 ? -5.934 -8.411 -13.664 1.00 74.62 280 TYR A C 1
ATOM 2250 O O . TYR A 1 280 ? -5.695 -7.648 -12.729 1.00 74.62 280 TYR A O 1
ATOM 2258 N N . GLN A 1 281 ? -7.184 -8.617 -14.096 1.00 81.31 281 GLN A N 1
ATOM 2259 C CA . GLN A 1 281 ? -8.346 -7.933 -13.512 1.00 81.31 281 GLN A CA 1
ATOM 2260 C C . GLN A 1 281 ? -8.550 -8.300 -12.038 1.00 81.31 281 GLN A C 1
ATOM 2262 O O . GLN A 1 281 ? -8.887 -7.445 -11.220 1.00 81.31 281 GLN A O 1
ATOM 2267 N N . TRP A 1 282 ? -8.316 -9.565 -11.695 1.00 81.75 282 TRP A N 1
ATOM 2268 C CA . TRP A 1 282 ? -8.376 -10.065 -10.327 1.00 81.75 282 TRP A CA 1
ATOM 2269 C C . TRP A 1 282 ? -7.333 -9.412 -9.412 1.00 81.75 282 TRP A C 1
ATOM 2271 O O . TRP A 1 282 ? -7.651 -9.001 -8.293 1.00 81.75 282 TRP A O 1
ATOM 2281 N N . GLU A 1 283 ? -6.095 -9.289 -9.893 1.00 77.12 283 GLU A N 1
ATOM 2282 C CA . GLU A 1 283 ? -5.018 -8.619 -9.164 1.00 77.12 283 GLU A CA 1
ATOM 2283 C C . GLU A 1 283 ? -5.306 -7.127 -8.971 1.00 77.12 283 GLU A C 1
ATOM 2285 O O . GLU A 1 283 ? -5.162 -6.625 -7.855 1.00 77.12 283 GLU A O 1
ATOM 2290 N N . ILE A 1 284 ? -5.774 -6.429 -10.013 1.00 80.94 284 ILE A N 1
ATOM 2291 C CA . ILE A 1 284 ? -6.186 -5.021 -9.900 1.00 80.94 284 ILE A CA 1
ATOM 2292 C C . ILE A 1 284 ? -7.293 -4.874 -8.869 1.00 80.94 284 ILE A C 1
ATOM 2294 O O . ILE A 1 284 ? -7.188 -4.022 -7.993 1.00 80.94 284 ILE A O 1
ATOM 2298 N N . PHE A 1 285 ? -8.322 -5.719 -8.933 1.00 84.69 285 PHE A N 1
ATOM 2299 C CA . PHE A 1 285 ? -9.425 -5.676 -7.984 1.00 84.69 285 PHE A CA 1
ATOM 2300 C C . PHE A 1 285 ? -8.934 -5.820 -6.536 1.00 84.69 285 PHE A C 1
ATOM 2302 O O . PHE A 1 285 ? -9.325 -5.034 -5.672 1.00 84.69 285 PHE A O 1
ATOM 2309 N N . GLY A 1 286 ? -8.026 -6.769 -6.277 1.00 83.25 286 GLY A N 1
ATOM 2310 C CA . GLY A 1 286 ? -7.404 -6.942 -4.963 1.00 83.25 286 GLY A CA 1
ATOM 2311 C C . GLY A 1 286 ? -6.600 -5.714 -4.518 1.00 83.25 286 GLY A C 1
ATOM 2312 O O . GLY A 1 286 ? -6.746 -5.251 -3.388 1.00 83.25 286 GLY A O 1
ATOM 2313 N N . MET A 1 287 ? -5.802 -5.126 -5.411 1.00 82.50 287 MET A N 1
ATOM 2314 C CA . MET A 1 287 ? -5.026 -3.916 -5.112 1.00 82.50 287 MET A CA 1
ATOM 2315 C C . MET A 1 287 ? -5.931 -2.702 -4.856 1.00 82.50 287 MET A C 1
ATOM 2317 O O . MET A 1 287 ? -5.711 -1.958 -3.901 1.00 82.50 287 MET A O 1
ATOM 2321 N N . THR A 1 288 ? -6.996 -2.519 -5.638 1.00 86.00 288 THR A N 1
ATOM 2322 C CA . THR A 1 288 ? -7.993 -1.464 -5.409 1.00 86.00 288 THR A CA 1
ATOM 2323 C C . THR A 1 288 ? -8.700 -1.658 -4.071 1.00 86.00 288 THR A C 1
ATOM 2325 O O . THR A 1 288 ? -8.852 -0.698 -3.319 1.00 86.00 288 THR A O 1
ATOM 2328 N N . LEU A 1 289 ? -9.074 -2.893 -3.723 1.00 86.94 289 LEU A N 1
ATOM 2329 C CA . LEU A 1 289 ? -9.659 -3.206 -2.421 1.00 86.94 289 LEU A CA 1
ATOM 2330 C C . LEU A 1 289 ? -8.721 -2.783 -1.276 1.00 86.94 289 LEU A C 1
ATOM 2332 O O . LEU A 1 289 ? -9.161 -2.129 -0.329 1.00 86.94 289 LEU A O 1
ATOM 2336 N N . LEU A 1 290 ? -7.430 -3.111 -1.380 1.00 84.06 290 LEU A N 1
ATOM 2337 C CA . LEU A 1 290 ? -6.416 -2.733 -0.393 1.00 84.06 290 LEU A CA 1
ATOM 2338 C C . LEU A 1 290 ? -6.238 -1.209 -0.298 1.00 84.06 290 LEU A C 1
ATOM 2340 O O . LEU A 1 290 ? -6.151 -0.670 0.804 1.00 84.06 290 LEU A O 1
ATOM 2344 N N . MET A 1 291 ? -6.255 -0.496 -1.426 1.00 86.31 291 MET A N 1
ATOM 2345 C CA . MET A 1 291 ? -6.217 0.970 -1.443 1.00 86.31 291 MET A CA 1
ATOM 2346 C C . MET A 1 291 ? -7.416 1.572 -0.699 1.00 86.31 291 MET A C 1
ATOM 2348 O O . MET A 1 291 ? -7.248 2.462 0.136 1.00 86.31 291 MET A O 1
ATOM 2352 N N . VAL A 1 292 ? -8.624 1.067 -0.960 1.00 88.06 292 VAL A N 1
ATOM 2353 C CA . VAL A 1 292 ? -9.850 1.531 -0.297 1.00 88.06 292 VAL A CA 1
ATOM 2354 C C . VAL A 1 292 ? -9.798 1.242 1.211 1.00 88.06 292 VAL A C 1
ATOM 2356 O O . VAL A 1 292 ? -10.256 2.065 2.004 1.00 88.06 292 VAL A O 1
ATOM 2359 N N . TRP A 1 293 ? -9.177 0.135 1.624 1.00 85.88 293 TRP A N 1
ATOM 2360 C CA . TRP A 1 293 ? -8.895 -0.157 3.033 1.00 85.88 293 TRP A CA 1
ATOM 2361 C C . TRP A 1 293 ? -7.968 0.873 3.687 1.00 85.88 293 TRP A C 1
ATOM 2363 O O . TRP A 1 293 ? -8.265 1.350 4.784 1.00 85.88 293 TRP A O 1
ATOM 2373 N N . ILE A 1 294 ? -6.874 1.256 3.021 1.00 86.62 294 ILE A N 1
ATOM 2374 C CA . ILE A 1 294 ? -5.958 2.293 3.526 1.00 86.62 294 ILE A CA 1
ATOM 2375 C C . ILE A 1 294 ? -6.694 3.629 3.667 1.00 86.62 294 ILE A C 1
ATOM 2377 O O . ILE A 1 294 ? -6.593 4.285 4.705 1.00 86.62 294 ILE A O 1
ATOM 2381 N N . LEU A 1 295 ? -7.482 4.010 2.658 1.00 88.88 295 LEU A N 1
ATOM 2382 C CA . LEU A 1 295 ? -8.284 5.234 2.692 1.00 88.88 295 LEU A CA 1
ATOM 2383 C C . LEU A 1 295 ? -9.295 5.225 3.840 1.00 88.88 295 LEU A C 1
ATOM 2385 O O . LEU A 1 295 ? -9.469 6.248 4.502 1.00 88.88 295 LEU A O 1
ATOM 2389 N N . TRP A 1 296 ? -9.918 4.081 4.125 1.00 88.06 296 TRP A N 1
ATOM 2390 C CA . TRP A 1 296 ? -10.810 3.954 5.273 1.00 88.06 296 TRP A CA 1
ATOM 2391 C C . TRP A 1 296 ? -10.069 4.209 6.593 1.00 88.06 296 TRP A C 1
ATOM 2393 O O . TRP A 1 296 ? -10.508 5.046 7.385 1.00 88.06 296 TRP A O 1
ATOM 2403 N N . PHE A 1 297 ? -8.909 3.574 6.806 1.00 84.19 297 PHE A N 1
ATOM 2404 C CA . PHE A 1 297 ? -8.097 3.788 8.013 1.00 84.19 297 PHE A CA 1
ATOM 2405 C C . PHE A 1 297 ? -7.629 5.236 8.158 1.00 84.19 297 PHE A C 1
ATOM 2407 O O . PHE A 1 297 ? -7.661 5.782 9.262 1.00 84.19 297 PHE A O 1
ATOM 2414 N N . LEU A 1 298 ? -7.247 5.888 7.061 1.00 85.88 298 LEU A N 1
ATOM 2415 C CA . LEU A 1 298 ? -6.899 7.308 7.067 1.00 85.88 298 LEU A CA 1
ATOM 2416 C C . LEU A 1 298 ? -8.099 8.188 7.410 1.00 85.88 298 LEU A C 1
ATOM 2418 O O . LEU A 1 298 ? -7.976 9.088 8.234 1.00 85.88 298 LEU A O 1
ATOM 2422 N N . THR A 1 299 ? -9.270 7.891 6.850 1.00 84.44 299 THR A N 1
ATOM 2423 C CA . THR A 1 299 ? -10.501 8.643 7.128 1.00 84.44 299 THR A CA 1
ATOM 2424 C C . THR A 1 299 ? -10.885 8.524 8.605 1.00 84.44 299 THR A C 1
ATOM 2426 O O . THR A 1 299 ? -11.195 9.528 9.248 1.00 84.44 299 THR A O 1
ATOM 2429 N N . VAL A 1 300 ? -10.787 7.321 9.181 1.00 80.31 300 VAL A N 1
ATOM 2430 C CA . VAL A 1 300 ? -10.962 7.104 10.627 1.00 80.31 300 VAL A CA 1
ATOM 2431 C C . VAL A 1 300 ? -9.919 7.895 11.412 1.00 80.31 300 VAL A C 1
ATOM 2433 O O . VAL A 1 300 ? -10.273 8.643 12.317 1.00 80.31 300 VAL A O 1
ATOM 2436 N N . THR A 1 301 ? -8.649 7.806 11.025 1.00 78.00 301 THR A N 1
ATOM 2437 C CA . THR A 1 301 ? -7.544 8.512 11.685 1.00 78.00 301 THR A CA 1
ATOM 2438 C C . THR A 1 301 ? -7.781 10.028 11.719 1.00 78.00 301 THR A C 1
ATOM 2440 O O . THR A 1 301 ? -7.704 10.629 12.790 1.00 78.00 301 THR A O 1
ATOM 2443 N N . CYS A 1 302 ? -8.176 10.639 10.599 1.00 78.88 302 CYS A N 1
ATOM 2444 C CA . CYS A 1 302 ? -8.519 12.061 10.513 1.00 78.88 302 CYS A CA 1
ATOM 2445 C C . CYS A 1 302 ? -9.725 12.434 11.388 1.00 78.88 302 CYS A C 1
ATOM 2447 O O . CYS A 1 302 ? -9.705 13.463 12.059 1.00 78.88 302 CYS A O 1
ATOM 2449 N N . HIS A 1 303 ? -10.760 11.593 11.437 1.00 74.12 303 HIS A N 1
ATOM 2450 C CA . HIS A 1 303 ? -11.932 11.835 12.283 1.00 74.12 303 HIS A CA 1
ATOM 2451 C C . HIS A 1 303 ? -11.664 11.646 13.780 1.00 74.12 303 HIS A C 1
ATOM 2453 O O . HIS A 1 303 ? -12.331 12.261 14.609 1.00 74.12 303 HIS A O 1
ATOM 2459 N N . THR A 1 304 ? -10.680 10.821 14.132 1.00 66.69 304 THR A N 1
ATOM 2460 C CA . THR A 1 304 ? -10.258 10.590 15.522 1.00 66.69 304 THR A CA 1
ATOM 2461 C C . THR A 1 304 ? -9.198 11.575 16.010 1.00 66.69 304 THR A C 1
ATOM 2463 O O . THR A 1 304 ? -8.840 11.541 17.184 1.00 66.69 304 THR A O 1
ATOM 2466 N N . PHE A 1 305 ? -8.717 12.474 15.146 1.00 67.19 305 PHE A N 1
ATOM 2467 C CA . PHE A 1 305 ? -7.634 13.412 15.454 1.00 67.19 305 PHE A CA 1
ATOM 2468 C C . PHE A 1 305 ? -7.965 14.346 16.629 1.00 67.19 305 PHE A C 1
ATOM 2470 O O . PHE A 1 305 ? -7.091 14.666 17.423 1.00 67.19 305 PHE A O 1
ATOM 2477 N N . ALA A 1 306 ? -9.234 14.744 16.768 1.00 58.75 306 ALA A N 1
ATOM 2478 C CA . ALA A 1 306 ? -9.700 15.607 17.856 1.00 58.75 306 ALA A CA 1
ATOM 2479 C C . ALA A 1 306 ? -10.087 14.846 19.140 1.00 58.75 306 ALA A C 1
ATOM 2481 O O . ALA A 1 306 ? -10.136 15.444 20.206 1.00 58.75 306 ALA A O 1
ATOM 2482 N N . ASN A 1 307 ? -10.371 13.542 19.042 1.00 55.28 307 ASN A N 1
ATOM 2483 C CA . ASN A 1 307 ? -10.873 12.730 20.162 1.00 55.28 307 ASN A CA 1
ATOM 2484 C C . ASN A 1 307 ? -9.763 11.967 20.901 1.00 55.28 307 ASN A C 1
ATOM 2486 O O . ASN A 1 307 ? -10.018 11.375 21.944 1.00 55.28 307 ASN A O 1
ATOM 2490 N N . VAL A 1 308 ? -8.557 11.929 20.337 1.00 54.62 308 VAL A N 1
ATOM 2491 C CA . VAL A 1 308 ? -7.395 11.221 20.881 1.00 54.62 308 VAL A CA 1
ATOM 2492 C C . VAL A 1 308 ? -6.268 12.245 20.975 1.00 54.62 308 VAL A C 1
ATOM 2494 O O . VAL A 1 308 ? -5.401 12.307 20.105 1.00 54.62 308 VAL A O 1
ATOM 2497 N N . SER A 1 309 ? -6.377 13.127 21.970 1.00 51.16 309 SER A N 1
ATOM 2498 C CA . SER A 1 309 ? -5.431 14.214 22.254 1.00 51.16 309 SER A CA 1
ATOM 2499 C C . SER A 1 309 ? -4.500 13.920 23.430 1.00 51.16 309 SER A C 1
ATOM 2501 O O . SER A 1 309 ? -3.565 14.681 23.658 1.00 51.16 309 SER A O 1
ATOM 2503 N N . GLU A 1 310 ? -4.755 12.846 24.177 1.00 48.50 310 GLU A N 1
ATOM 2504 C CA . GLU A 1 310 ? -4.020 12.502 25.391 1.00 48.50 310 GLU A CA 1
ATOM 2505 C C . GLU A 1 310 ? -3.546 11.050 25.314 1.00 48.50 310 GLU A C 1
ATOM 2507 O O . GLU A 1 310 ? -4.296 10.147 24.928 1.00 48.50 310 GLU A O 1
ATOM 2512 N N . CYS A 1 311 ? -2.268 10.847 25.628 1.00 51.62 311 CYS A N 1
ATOM 2513 C CA . CYS A 1 311 ? -1.745 9.538 25.978 1.00 51.62 311 CYS A CA 1
ATOM 2514 C C . CYS A 1 311 ? -2.149 9.241 27.421 1.00 51.62 311 CYS A C 1
ATOM 2516 O O . CYS A 1 311 ? -1.843 10.049 28.296 1.00 51.62 311 CYS A O 1
ATOM 2518 N N . ASP A 1 312 ? -2.802 8.100 27.648 1.00 43.19 312 ASP A N 1
ATOM 2519 C CA . ASP A 1 312 ? -2.814 7.463 28.972 1.00 43.19 312 ASP A CA 1
ATOM 2520 C C . ASP A 1 312 ? -1.406 6.943 29.314 1.00 43.19 312 ASP A C 1
ATOM 2522 O O . ASP A 1 312 ? -0.765 6.334 28.417 1.00 43.19 312 ASP A O 1
#

Radius of gyration: 24.49 Å; chains: 1; bounding box: 77×60×60 Å

pLDDT: mean 74.72, std 9.28, range [39.75, 88.88]

Secondary structure (DSSP, 8-state):
----PPPHHHHHHHHHHHHHHHHHHHHHHHHHHHHHHHHHIIIIIHHHHHHHH-HHHHHHHHHHHHHHHHHHHHHHHHHHHHHHHHHHHTHHHHHHS-HHHHHHHHHHHHHHHHHHHHHHHHHHHHHHHHTTT-HHHHHHHHHHS-HHHHHHHHHHHHHHHHHHHHHHHHHT-HHHHTTS-HHHHHHHHHSGGGGGSTTSHHHHHHHHHHHHHHHHHHHHHHHHHSPPHHHHTTTS-HHHHHHHHHHHHHHHHHHHHHHHHHHHHHTT---SGGGGS-HHHHHHHHHHHHHHHHHHHHHHHHHHTTT-----